Protein AF-A0A9E4GJ05-F1 (afdb_monomer_lite)

Structure (mmCIF, N/CA/C/O backbone):
data_AF-A0A9E4GJ05-F1
#
_entry.id   AF-A0A9E4GJ05-F1
#
loop_
_atom_site.group_PDB
_atom_site.id
_atom_site.type_symbol
_atom_site.label_atom_id
_atom_site.label_alt_id
_atom_site.label_comp_id
_atom_site.label_asym_id
_atom_site.label_entity_id
_atom_site.label_seq_id
_atom_site.pdbx_PDB_ins_code
_atom_site.Cartn_x
_atom_site.Cartn_y
_atom_site.Cartn_z
_atom_site.occupancy
_atom_site.B_iso_or_equiv
_atom_site.auth_seq_id
_atom_site.auth_comp_id
_atom_site.auth_asym_id
_atom_site.auth_atom_id
_atom_site.pdbx_PDB_model_num
ATOM 1 N N . MET A 1 1 ? -59.945 -28.714 0.836 1.00 50.84 1 MET A N 1
ATOM 2 C CA . MET A 1 1 ? -59.779 -27.644 1.851 1.00 50.84 1 MET A CA 1
ATOM 3 C C . MET A 1 1 ? -58.878 -28.011 3.046 1.00 50.84 1 MET A C 1
ATOM 5 O O . MET A 1 1 ? -58.642 -27.143 3.877 1.00 50.84 1 MET A O 1
ATOM 9 N N . SER A 1 2 ? -58.338 -29.237 3.171 1.00 58.34 2 SER A N 1
ATOM 10 C CA . SER A 1 2 ? -57.439 -29.625 4.284 1.00 58.34 2 SER A CA 1
ATOM 11 C C . SER A 1 2 ? -55.937 -29.535 3.961 1.00 58.34 2 SER A C 1
ATOM 13 O O . SER A 1 2 ? -55.133 -29.446 4.887 1.00 58.34 2 SER A O 1
ATOM 15 N N . ALA A 1 3 ? -55.553 -29.541 2.679 1.00 59.97 3 ALA A N 1
ATOM 16 C CA . ALA A 1 3 ? -54.157 -29.460 2.239 1.00 59.97 3 ALA A CA 1
ATOM 17 C C . ALA A 1 3 ? -53.579 -28.045 2.410 1.00 59.97 3 ALA A C 1
ATOM 19 O O . ALA A 1 3 ? -52.496 -27.891 2.968 1.00 59.97 3 ALA A O 1
ATOM 20 N N . ASP A 1 4 ? -54.354 -27.017 2.056 1.00 69.75 4 ASP A N 1
ATOM 21 C CA . ASP A 1 4 ? -53.905 -25.618 2.097 1.00 69.75 4 ASP A CA 1
ATOM 22 C C . ASP A 1 4 ? -53.619 -25.149 3.528 1.00 69.75 4 ASP A C 1
ATOM 24 O O . ASP A 1 4 ? -52.608 -24.507 3.792 1.00 69.75 4 ASP A O 1
ATOM 28 N N . ARG A 1 5 ? -54.451 -25.552 4.499 1.00 67.69 5 ARG A N 1
ATOM 29 C CA . ARG A 1 5 ? -54.220 -25.229 5.918 1.00 67.69 5 ARG A CA 1
ATOM 30 C C . ARG A 1 5 ? -52.971 -25.909 6.473 1.00 67.69 5 ARG A C 1
ATOM 32 O O . ARG A 1 5 ? -52.268 -25.307 7.274 1.00 67.69 5 ARG A O 1
ATOM 39 N N . ARG A 1 6 ? -52.675 -27.142 6.048 1.00 70.38 6 ARG A N 1
ATOM 40 C CA . ARG A 1 6 ? -51.461 -27.862 6.467 1.00 70.38 6 ARG A CA 1
ATOM 41 C C . ARG A 1 6 ? -50.209 -27.235 5.862 1.00 70.38 6 ARG A C 1
ATOM 43 O O . ARG A 1 6 ? -49.224 -27.087 6.574 1.00 70.38 6 ARG A O 1
ATOM 50 N N . ALA A 1 7 ? -50.273 -26.813 4.599 1.00 70.94 7 ALA A N 1
ATOM 51 C CA . ALA A 1 7 ? -49.190 -26.094 3.936 1.00 70.94 7 ALA A CA 1
ATOM 52 C C . ALA A 1 7 ? -48.904 -24.746 4.616 1.00 70.94 7 ALA A C 1
ATOM 54 O O . ALA A 1 7 ? -47.752 -24.443 4.902 1.00 70.94 7 ALA A O 1
ATOM 55 N N . VAL A 1 8 ? -49.945 -23.985 4.970 1.00 72.50 8 VAL A N 1
ATOM 56 C CA . VAL A 1 8 ? -49.804 -22.704 5.686 1.00 72.50 8 VAL A CA 1
ATOM 57 C C . VAL A 1 8 ? -49.249 -22.897 7.103 1.00 72.50 8 VAL A C 1
ATOM 59 O O . VAL A 1 8 ? -48.386 -22.134 7.527 1.00 72.50 8 VAL A O 1
ATOM 62 N N . ILE A 1 9 ? -49.678 -23.941 7.822 1.00 76.00 9 ILE A N 1
ATOM 63 C CA . ILE A 1 9 ? -49.148 -24.262 9.159 1.00 76.00 9 ILE A CA 1
ATOM 64 C C . ILE A 1 9 ? -47.673 -24.690 9.084 1.00 76.00 9 ILE A C 1
ATOM 66 O O . ILE A 1 9 ? -46.872 -24.249 9.907 1.00 76.00 9 ILE A O 1
ATOM 70 N N . LEU A 1 10 ? -47.293 -25.495 8.085 1.00 76.56 10 LEU A N 1
ATOM 71 C CA . LEU A 1 10 ? -45.899 -25.895 7.855 1.00 76.56 10 LEU A CA 1
ATOM 72 C C . LEU A 1 10 ? -45.014 -24.700 7.474 1.00 76.56 10 LEU A C 1
ATOM 74 O O . LEU A 1 10 ? -43.888 -24.604 7.960 1.00 76.56 10 LEU A O 1
ATOM 78 N N . LEU A 1 11 ? -45.528 -23.762 6.670 1.00 70.56 11 LEU A N 1
ATOM 79 C CA . LEU A 1 11 ? -44.804 -22.543 6.304 1.00 70.56 11 LEU A CA 1
ATOM 80 C C . LEU A 1 11 ? -44.588 -21.624 7.518 1.00 70.56 11 LEU A C 1
ATOM 82 O O . LEU A 1 11 ? -43.487 -21.114 7.720 1.00 70.56 11 LEU A O 1
ATOM 86 N N . ALA A 1 12 ? -45.615 -21.454 8.357 1.00 72.19 12 ALA A N 1
ATOM 87 C CA . ALA A 1 12 ? -45.538 -20.630 9.561 1.00 72.19 12 ALA A CA 1
ATOM 88 C C . ALA A 1 12 ? -44.529 -21.196 10.578 1.00 72.19 12 ALA A C 1
ATOM 90 O O . ALA A 1 12 ? -43.695 -20.454 11.098 1.00 72.19 12 ALA A O 1
ATOM 91 N N . LEU A 1 13 ? -44.530 -22.516 10.797 1.00 75.25 13 LEU A N 1
ATOM 92 C CA . LEU A 1 13 ? -43.539 -23.199 11.640 1.00 75.25 13 LEU A CA 1
ATOM 93 C C . LEU A 1 13 ? -42.116 -23.074 11.078 1.00 75.25 13 LEU A C 1
ATOM 95 O O . LEU A 1 13 ? -41.191 -22.782 11.833 1.00 75.25 13 LEU A O 1
ATOM 99 N N . GLY A 1 14 ? -41.947 -23.221 9.760 1.00 74.94 14 GLY A N 1
ATOM 100 C CA . GLY A 1 14 ? -40.659 -23.029 9.090 1.00 74.94 14 GLY A CA 1
ATOM 101 C C . GLY A 1 14 ? -40.106 -21.611 9.261 1.00 74.94 14 GLY A C 1
ATOM 102 O O . GLY A 1 14 ? -38.936 -21.449 9.599 1.00 74.94 14 GLY A O 1
ATOM 103 N N . SER A 1 15 ? -40.951 -20.583 9.112 1.00 72.88 15 SER A N 1
ATOM 104 C CA . SER A 1 15 ? -40.542 -19.185 9.315 1.00 72.88 15 SER A CA 1
ATOM 105 C C . SER A 1 15 ? -40.161 -18.868 10.762 1.00 72.88 15 SER A C 1
ATOM 107 O O . SER A 1 15 ? -39.229 -18.100 10.984 1.00 72.88 15 SER A O 1
ATOM 109 N N . LEU A 1 16 ? -40.818 -19.492 11.747 1.00 70.94 16 LEU A N 1
ATOM 110 C CA . LEU A 1 16 ? -40.511 -19.277 13.161 1.00 70.94 16 LEU A CA 1
ATOM 111 C C . LEU A 1 16 ? -39.158 -19.897 13.533 1.00 70.94 16 LEU A C 1
ATOM 113 O O . LEU A 1 16 ? -38.348 -19.266 14.205 1.00 70.94 16 LEU A O 1
ATOM 117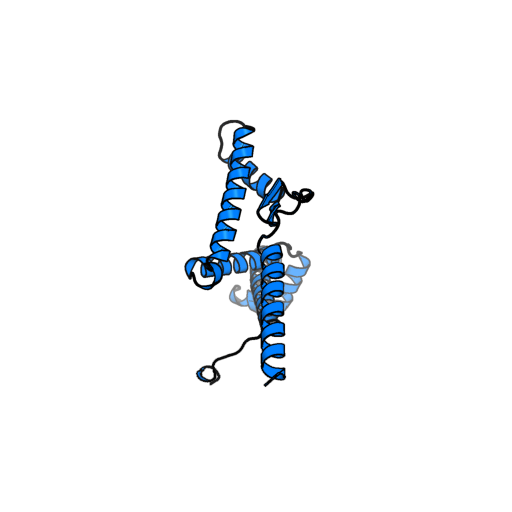 N N . VAL A 1 17 ? -38.883 -21.107 13.035 1.00 74.31 17 VAL A N 1
ATOM 118 C CA . VAL A 1 17 ? -37.588 -21.781 13.216 1.00 74.31 17 VAL A CA 1
ATOM 119 C C . VAL A 1 17 ? -36.478 -21.036 12.471 1.00 74.31 17 VAL A C 1
ATOM 121 O O . VAL A 1 17 ? -35.399 -20.843 13.028 1.00 74.31 17 VAL A O 1
ATOM 124 N N . GLY A 1 18 ? -36.751 -20.557 11.253 1.00 65.88 18 GLY A N 1
ATOM 125 C CA . GLY A 1 18 ? -35.826 -19.736 10.472 1.00 65.88 18 GLY A CA 1
ATOM 126 C C . GLY A 1 18 ? -35.483 -18.409 11.154 1.00 65.88 18 GLY A C 1
ATOM 127 O O . GLY A 1 18 ? -34.307 -18.062 11.240 1.00 65.88 18 GLY A O 1
ATOM 128 N N . LEU A 1 19 ? -36.473 -17.704 11.719 1.00 66.38 19 LEU A N 1
ATOM 129 C CA . LEU A 1 19 ? -36.225 -16.500 12.518 1.00 66.38 19 LEU A CA 1
ATOM 130 C C . LEU A 1 19 ? -35.455 -16.823 13.800 1.00 66.38 19 LEU A C 1
ATOM 132 O O . LEU A 1 19 ? -34.522 -16.098 14.123 1.00 66.38 19 LEU A O 1
ATOM 136 N N . CYS A 1 20 ? -35.782 -17.898 14.520 1.00 63.22 20 CYS A N 1
ATOM 137 C CA . CYS A 1 20 ? -35.072 -18.260 15.750 1.00 63.22 20 CYS A CA 1
ATOM 138 C C . CYS A 1 20 ? -33.607 -18.660 15.497 1.00 63.22 20 CYS A C 1
ATOM 140 O O . CYS A 1 20 ? -32.729 -18.232 16.246 1.00 63.22 20 CYS A O 1
ATOM 142 N N . LEU A 1 21 ? -33.322 -19.417 14.430 1.00 61.06 21 LEU A N 1
ATOM 143 C CA . LEU A 1 21 ? -31.952 -19.771 14.030 1.00 61.06 21 LEU A CA 1
ATOM 144 C C . LEU A 1 21 ? -31.182 -18.562 13.479 1.00 61.06 21 LEU A C 1
ATOM 146 O O . LEU A 1 21 ? -30.017 -18.370 13.822 1.00 61.06 21 LEU A O 1
ATOM 150 N N . GLY A 1 22 ? -31.839 -17.705 12.691 1.00 55.88 22 GLY A N 1
ATOM 151 C CA . GLY A 1 22 ? -31.256 -16.452 12.207 1.00 55.88 22 GLY A CA 1
ATOM 152 C C . GLY A 1 22 ? -30.941 -15.472 13.339 1.00 55.88 22 GLY A C 1
ATOM 153 O O . GLY A 1 22 ? -29.880 -14.858 13.339 1.00 55.88 22 GLY A O 1
ATOM 154 N N . SER A 1 23 ? -31.805 -15.386 14.355 1.00 56.00 23 SER A N 1
ATOM 155 C CA . SER A 1 23 ? -31.611 -14.519 15.527 1.00 56.00 23 SER A CA 1
ATOM 156 C C . SER A 1 23 ? -30.390 -14.936 16.346 1.00 56.00 23 SER A C 1
ATOM 158 O O . SER A 1 23 ? -29.605 -14.084 16.751 1.00 56.00 23 SER A O 1
ATOM 160 N N . LEU A 1 24 ? -30.184 -16.242 16.556 1.00 54.47 24 LEU A N 1
ATOM 161 C CA . LEU A 1 24 ? -29.036 -16.734 17.326 1.00 54.47 24 LEU A CA 1
ATOM 162 C C . LEU A 1 24 ? -27.698 -16.564 16.588 1.00 54.47 24 LEU A C 1
ATOM 164 O O . LEU A 1 24 ? -26.661 -16.488 17.237 1.00 54.47 24 LEU A O 1
ATOM 168 N N . SER A 1 25 ? -27.717 -16.476 15.254 1.00 49.56 25 SER A N 1
ATOM 169 C CA . SER A 1 25 ? -26.521 -16.236 14.437 1.00 49.56 25 SER A CA 1
ATOM 170 C C . SER A 1 25 ? -26.266 -14.748 14.154 1.00 49.56 25 SER A C 1
ATOM 172 O O . SER A 1 25 ? -25.127 -14.371 13.889 1.00 49.56 25 SER A O 1
ATOM 174 N N . ALA A 1 26 ? -27.304 -13.905 14.214 1.00 49.81 26 ALA A N 1
ATOM 175 C CA . ALA A 1 26 ? -27.219 -12.453 14.031 1.00 49.81 26 ALA A CA 1
ATOM 176 C C . ALA A 1 26 ? -26.806 -11.710 15.313 1.00 49.81 26 ALA A C 1
ATOM 178 O O . ALA A 1 26 ? -26.217 -10.632 15.238 1.00 49.81 26 ALA A O 1
ATOM 179 N N . LEU A 1 27 ? -27.019 -12.306 16.492 1.00 51.25 27 LEU A N 1
ATOM 180 C CA . LEU A 1 27 ? -26.253 -11.969 17.693 1.00 51.25 27 LEU A CA 1
ATOM 181 C C . LEU A 1 27 ? -24.865 -12.606 17.574 1.00 51.25 27 LEU A C 1
ATOM 183 O O . LEU A 1 27 ? -24.544 -13.555 18.285 1.00 51.25 27 LEU A O 1
ATOM 187 N N . GLY A 1 28 ? -24.071 -12.090 16.631 1.00 46.62 28 GLY A N 1
ATOM 188 C CA . GLY A 1 28 ? -22.670 -12.427 16.427 1.00 46.62 28 GLY A CA 1
ATOM 189 C C . GLY A 1 28 ? -21.954 -12.438 17.766 1.00 46.62 28 GLY A C 1
ATOM 190 O O . GLY A 1 28 ? -21.646 -11.395 18.348 1.00 46.62 28 GLY A O 1
ATOM 191 N N . GLY A 1 29 ? -21.762 -13.649 18.283 1.00 41.84 29 GLY A N 1
ATOM 192 C CA . GLY A 1 29 ? -21.062 -13.872 19.522 1.00 41.84 29 GLY A CA 1
ATOM 193 C C . GLY A 1 29 ? -19.707 -13.197 19.413 1.00 41.84 29 GLY A C 1
ATOM 194 O O . GLY A 1 29 ? -18.920 -13.506 18.519 1.00 41.84 29 GLY A O 1
ATOM 195 N N . LYS A 1 30 ? -19.421 -12.302 20.360 1.00 52.38 30 LYS A N 1
ATOM 196 C CA . LYS A 1 30 ? -18.055 -12.117 20.837 1.00 52.38 30 LYS A CA 1
ATOM 197 C C . LYS A 1 30 ? -17.562 -13.516 21.195 1.00 52.38 30 LYS A C 1
ATOM 199 O O . LYS A 1 30 ? -17.883 -14.025 22.268 1.00 52.38 30 LYS A O 1
ATOM 204 N N . GLY A 1 31 ? -16.875 -14.171 20.260 1.00 46.84 31 GLY A N 1
ATOM 205 C CA . GLY A 1 31 ? -16.150 -15.396 20.555 1.00 46.84 31 GLY A CA 1
ATOM 206 C C . GLY A 1 31 ? -15.258 -15.135 21.772 1.00 46.84 31 GLY A C 1
ATOM 207 O O . GLY A 1 31 ? -14.860 -13.981 21.981 1.00 46.84 31 GLY A O 1
ATOM 208 N N . PRO A 1 32 ? -14.973 -16.150 22.609 1.00 48.78 32 PRO A N 1
ATOM 209 C CA . PRO A 1 32 ? -14.020 -15.983 23.704 1.00 48.78 32 PRO A CA 1
ATOM 210 C C . PRO A 1 32 ? -12.783 -15.316 23.119 1.00 48.78 32 PRO A C 1
ATOM 212 O O . PRO A 1 32 ? -12.312 -15.807 22.094 1.00 48.78 32 PRO A O 1
ATOM 215 N N . ALA A 1 33 ? -12.360 -14.179 23.696 1.00 57.19 33 ALA A N 1
ATOM 216 C CA . ALA A 1 33 ? -11.274 -13.344 23.188 1.00 57.19 33 ALA A CA 1
ATOM 217 C C . ALA A 1 33 ? -10.180 -14.257 22.637 1.00 57.19 33 ALA A C 1
ATOM 219 O O . ALA A 1 33 ? -9.501 -14.947 23.404 1.00 57.19 33 ALA A O 1
ATOM 220 N N . GLY A 1 34 ? -10.144 -14.379 21.306 1.00 60.47 34 GLY A N 1
ATOM 221 C CA . GLY A 1 34 ? -9.291 -15.351 20.646 1.00 60.47 34 GLY A CA 1
ATOM 222 C C . GLY A 1 34 ? -7.879 -15.097 21.136 1.00 60.47 34 GLY A C 1
ATOM 223 O O . GLY A 1 34 ? -7.489 -13.939 21.296 1.00 60.47 34 GLY A O 1
ATOM 224 N N . ARG A 1 35 ? -7.135 -16.161 21.454 1.00 73.56 35 ARG A N 1
ATOM 225 C CA . ARG A 1 35 ? -5.724 -16.028 21.829 1.00 73.56 35 ARG A CA 1
ATOM 226 C C . ARG A 1 35 ? -5.063 -15.080 20.824 1.00 73.56 35 ARG A C 1
ATOM 228 O O . ARG A 1 35 ? -5.185 -15.321 19.623 1.00 73.56 35 ARG A O 1
ATOM 235 N N . LEU A 1 36 ? -4.414 -1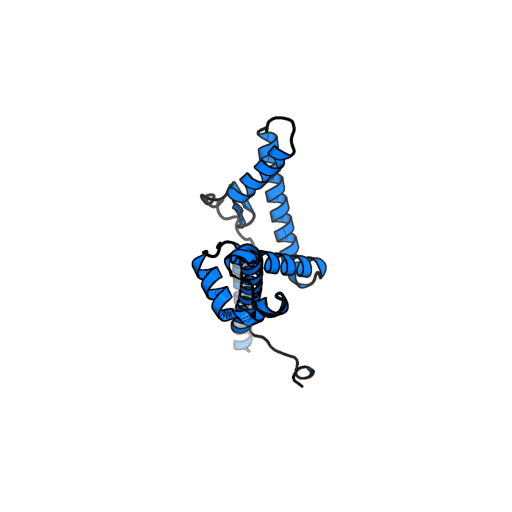4.018 21.315 1.00 84.62 36 LEU A N 1
ATOM 236 C CA . LEU A 1 36 ? -3.733 -13.067 20.440 1.00 84.62 36 LEU A CA 1
ATOM 237 C C . LEU A 1 36 ? -2.778 -13.841 19.514 1.00 84.62 36 LEU A C 1
ATOM 239 O O . LEU A 1 36 ? -2.000 -14.664 20.017 1.00 84.62 36 LEU A O 1
ATOM 243 N N . PRO A 1 37 ? -2.831 -13.605 18.190 1.00 90.44 37 PRO A N 1
ATOM 244 C CA . PRO A 1 37 ? -1.817 -14.108 17.275 1.00 90.44 37 PRO A CA 1
ATOM 245 C C . PRO A 1 37 ? -0.418 -13.698 17.744 1.00 90.44 37 PRO A C 1
ATOM 247 O O . PRO A 1 37 ? -0.236 -12.613 18.294 1.00 90.44 37 PRO A O 1
ATOM 250 N N . ALA A 1 38 ? 0.577 -14.559 17.522 1.00 90.38 38 ALA A N 1
ATOM 251 C CA . ALA A 1 38 ? 1.943 -14.322 17.998 1.00 90.38 38 ALA A CA 1
ATOM 252 C C . ALA A 1 38 ? 2.584 -13.055 17.399 1.00 90.38 38 ALA A C 1
ATOM 254 O O . ALA A 1 38 ? 3.508 -12.496 17.985 1.00 90.38 38 ALA A O 1
ATOM 255 N N . ASP A 1 39 ? 2.104 -12.610 16.239 1.00 93.94 39 ASP A N 1
ATOM 256 C CA . ASP A 1 39 ? 2.575 -11.437 15.512 1.00 93.94 39 ASP A CA 1
ATOM 257 C C . ASP A 1 39 ? 1.700 -10.189 15.722 1.00 93.94 39 ASP A C 1
ATOM 259 O O . ASP A 1 39 ? 1.929 -9.180 15.056 1.00 93.94 39 ASP A O 1
ATOM 263 N N . ALA A 1 40 ? 0.758 -10.190 16.672 1.00 95.62 40 ALA A N 1
ATOM 264 C CA . ALA A 1 40 ? -0.169 -9.082 16.918 1.00 95.62 40 ALA A CA 1
ATOM 265 C C . ALA A 1 40 ? -0.065 -8.508 18.341 1.00 95.62 40 ALA A C 1
ATOM 267 O O . ALA A 1 40 ? 0.224 -9.224 19.296 1.00 95.62 40 ALA A O 1
ATOM 268 N N . VAL A 1 41 ? -0.347 -7.209 18.480 1.00 95.69 41 VAL A N 1
ATOM 269 C CA . VAL A 1 41 ? -0.448 -6.512 19.780 1.00 95.69 41 VAL A CA 1
ATOM 270 C C . VAL A 1 41 ? -1.895 -6.272 20.215 1.00 95.69 41 VAL A C 1
ATOM 272 O O . VAL A 1 41 ? -2.153 -6.060 21.396 1.00 95.69 41 VAL A O 1
ATOM 275 N N . ALA A 1 42 ? -2.843 -6.339 19.278 1.00 95.19 42 ALA A N 1
ATOM 276 C CA . ALA A 1 42 ? -4.280 -6.262 19.522 1.00 95.19 42 ALA A CA 1
ATOM 277 C C . ALA A 1 42 ? -5.050 -6.927 18.369 1.00 95.19 42 ALA A C 1
ATOM 279 O O . ALA A 1 42 ? -4.484 -7.190 17.307 1.00 95.19 42 ALA A O 1
ATOM 280 N N . VAL A 1 43 ? -6.343 -7.188 18.569 1.00 95.25 43 VAL A N 1
ATOM 281 C CA . VAL A 1 43 ? -7.260 -7.662 17.522 1.00 95.25 43 VAL A CA 1
ATOM 282 C C . VAL A 1 43 ? -8.550 -6.845 17.597 1.00 95.25 43 VAL A C 1
ATOM 284 O O . VAL A 1 43 ? -9.192 -6.812 18.645 1.00 95.25 43 VAL A O 1
ATOM 287 N N . VAL A 1 44 ? -8.941 -6.215 16.489 1.00 94.94 44 VAL A N 1
ATOM 288 C CA . VAL A 1 44 ? -10.139 -5.371 16.366 1.00 94.94 44 VAL A CA 1
ATOM 289 C C . VAL A 1 44 ? -11.125 -6.059 15.427 1.00 94.94 44 VAL A C 1
ATOM 291 O O . VAL A 1 44 ? -10.877 -6.167 14.232 1.00 94.94 44 VAL A O 1
ATOM 294 N N . ASN A 1 45 ? -12.234 -6.579 15.960 1.00 93.50 45 ASN A N 1
ATOM 295 C CA . ASN A 1 45 ? -13.252 -7.316 15.188 1.00 93.50 45 ASN A CA 1
ATOM 296 C C . ASN A 1 45 ? -12.682 -8.442 14.293 1.00 93.50 45 ASN A C 1
ATOM 298 O O . ASN A 1 45 ? -13.197 -8.725 13.218 1.00 93.50 45 ASN A O 1
ATOM 302 N N . GLY A 1 46 ? -11.611 -9.100 14.749 1.00 90.69 46 GLY A N 1
ATOM 303 C CA . GLY A 1 46 ? -10.922 -10.168 14.016 1.00 90.69 46 GLY A CA 1
ATOM 304 C C . GLY A 1 46 ? -9.728 -9.706 13.173 1.00 90.69 46 GLY A C 1
ATOM 305 O O . GLY A 1 46 ? -8.913 -10.546 12.800 1.00 90.69 46 GLY A O 1
ATOM 306 N N . ALA A 1 47 ? -9.564 -8.400 12.938 1.00 92.94 47 ALA A N 1
ATOM 307 C CA . ALA A 1 47 ? -8.399 -7.838 12.260 1.00 92.94 47 ALA A CA 1
ATOM 308 C C . ALA A 1 47 ? -7.227 -7.649 13.247 1.00 92.94 47 ALA A C 1
ATOM 310 O O . ALA A 1 47 ? -7.388 -6.964 14.261 1.00 92.94 47 ALA A O 1
ATOM 311 N N . PRO A 1 48 ? -6.052 -8.264 13.018 1.00 95.06 48 PRO A N 1
ATOM 312 C CA . PRO A 1 48 ? -4.904 -8.108 13.905 1.00 95.06 48 PRO A CA 1
ATOM 313 C C . PRO A 1 48 ? -4.190 -6.768 13.683 1.00 95.06 48 PRO A C 1
ATOM 315 O O . PRO A 1 48 ? -3.785 -6.455 12.566 1.00 95.06 48 PRO A O 1
ATOM 318 N N . ILE A 1 49 ? -3.921 -6.036 14.766 1.00 96.31 49 ILE A N 1
ATOM 319 C CA . ILE A 1 49 ? -2.951 -4.933 14.768 1.00 96.31 49 ILE A CA 1
ATOM 320 C C . ILE A 1 49 ? -1.559 -5.554 14.907 1.00 96.31 49 ILE A C 1
ATOM 322 O O . ILE A 1 49 ? -1.215 -6.085 15.972 1.00 96.31 49 ILE A O 1
ATOM 326 N N . ARG A 1 50 ? -0.763 -5.548 13.831 1.00 96.44 50 ARG A N 1
ATOM 327 C CA . ARG A 1 50 ? 0.521 -6.265 13.801 1.00 96.44 50 ARG A CA 1
ATOM 328 C C . ARG A 1 50 ? 1.549 -5.613 14.722 1.00 96.44 50 ARG A C 1
ATOM 330 O O . ARG A 1 50 ? 1.657 -4.393 14.831 1.00 96.44 50 ARG A O 1
ATOM 337 N N . THR A 1 51 ? 2.391 -6.448 15.322 1.00 97.12 51 THR A N 1
ATOM 338 C CA . THR A 1 51 ? 3.527 -6.021 16.151 1.00 97.12 51 THR A CA 1
ATOM 339 C C . THR A 1 51 ? 4.491 -5.127 15.374 1.00 97.12 51 THR A C 1
ATOM 341 O O . THR A 1 51 ? 5.079 -4.209 15.945 1.00 97.12 51 THR A O 1
ATOM 344 N N . GLU A 1 52 ? 4.669 -5.376 14.076 1.00 97.06 52 GLU A N 1
ATOM 345 C CA . GLU A 1 52 ? 5.528 -4.547 13.232 1.00 97.06 52 GLU A CA 1
ATOM 346 C C . GLU A 1 52 ? 4.958 -3.138 13.033 1.00 97.06 52 GLU A C 1
ATOM 348 O O . GLU A 1 52 ? 5.689 -2.167 13.224 1.00 97.06 52 GLU A O 1
ATOM 353 N N . ASP A 1 53 ? 3.663 -3.019 12.732 1.00 96.88 53 ASP A N 1
ATOM 354 C CA . ASP A 1 53 ? 2.984 -1.727 12.569 1.00 96.88 53 ASP A CA 1
ATOM 355 C C . ASP A 1 53 ? 3.085 -0.895 13.843 1.00 96.88 53 ASP A C 1
ATOM 357 O O . ASP A 1 53 ? 3.510 0.261 13.812 1.00 96.88 53 ASP A O 1
ATOM 361 N N . TYR A 1 54 ? 2.815 -1.531 14.983 1.00 97.88 54 TYR A N 1
ATOM 362 C CA . TYR A 1 54 ? 2.972 -0.911 16.289 1.00 97.88 54 TYR A CA 1
ATOM 363 C C . TYR A 1 54 ? 4.405 -0.427 16.543 1.00 97.88 54 TYR A C 1
ATOM 365 O O . TYR A 1 54 ? 4.616 0.721 16.933 1.00 97.88 54 TYR A O 1
ATOM 373 N N . ARG A 1 55 ? 5.417 -1.265 16.277 1.00 97.31 55 ARG A N 1
ATOM 374 C CA . ARG A 1 55 ? 6.828 -0.881 16.448 1.00 97.31 55 ARG A CA 1
ATOM 375 C C . ARG A 1 55 ? 7.222 0.282 15.547 1.00 97.31 55 ARG A C 1
ATOM 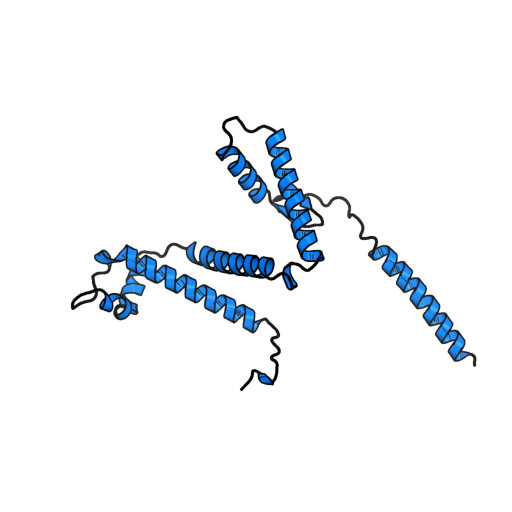377 O O . ARG A 1 55 ? 7.936 1.168 16.010 1.00 97.31 55 ARG A O 1
ATOM 384 N N . ARG A 1 56 ? 6.763 0.295 14.292 1.00 97.00 56 ARG A N 1
ATOM 385 C CA . ARG A 1 56 ? 7.007 1.409 13.364 1.00 97.00 56 ARG A CA 1
ATOM 386 C C . ARG A 1 56 ? 6.372 2.697 13.877 1.00 97.00 56 ARG A C 1
ATOM 388 O O . ARG A 1 56 ? 7.064 3.708 13.941 1.00 97.00 56 ARG A O 1
ATOM 395 N N . ALA A 1 57 ? 5.117 2.651 14.321 1.00 96.62 57 ALA A N 1
ATOM 396 C CA . ALA A 1 57 ? 4.425 3.813 14.874 1.00 96.62 57 ALA A CA 1
ATOM 397 C C . ALA A 1 57 ? 5.111 4.352 16.147 1.00 96.62 57 ALA A C 1
ATOM 399 O O . ALA A 1 57 ? 5.332 5.557 16.275 1.00 96.62 57 ALA A O 1
ATOM 400 N N . VAL A 1 58 ? 5.541 3.465 17.054 1.00 97.31 58 VAL A N 1
ATOM 401 C CA . VAL A 1 58 ? 6.319 3.850 18.245 1.00 97.31 58 VAL A CA 1
ATOM 402 C C . VAL A 1 58 ? 7.666 4.466 17.856 1.00 97.31 58 VAL A C 1
ATOM 404 O O . VAL A 1 58 ? 8.069 5.464 18.450 1.00 97.31 58 VAL A O 1
ATOM 407 N N . ALA A 1 59 ? 8.364 3.905 16.864 1.00 95.62 59 ALA A N 1
ATOM 408 C CA . ALA A 1 59 ? 9.644 4.430 16.391 1.00 95.62 59 ALA A CA 1
ATOM 409 C C . ALA A 1 59 ? 9.505 5.814 15.739 1.00 95.62 59 ALA A C 1
ATOM 411 O O . ALA A 1 59 ? 10.353 6.675 15.966 1.00 95.62 59 ALA A O 1
ATOM 412 N N . MET A 1 60 ? 8.425 6.052 14.987 1.00 94.62 60 MET A N 1
ATOM 413 C CA . MET A 1 60 ? 8.110 7.375 14.439 1.00 94.62 60 MET A CA 1
ATOM 414 C C . MET A 1 60 ? 7.902 8.398 15.558 1.00 94.62 60 MET A C 1
ATOM 416 O O . MET A 1 60 ? 8.558 9.436 15.565 1.00 94.62 60 MET A O 1
ATOM 420 N N . LEU A 1 61 ? 7.086 8.065 16.567 1.00 94.44 61 LEU A N 1
ATOM 421 C CA . LEU A 1 61 ? 6.885 8.943 17.722 1.00 94.44 61 LEU A CA 1
ATOM 422 C C . LEU A 1 61 ? 8.193 9.202 18.488 1.00 94.44 61 LEU A C 1
ATOM 424 O O . LEU A 1 61 ? 8.427 10.316 18.952 1.00 94.44 61 LEU A O 1
ATOM 428 N N . ALA A 1 62 ? 9.056 8.190 18.615 1.00 92.50 62 ALA A N 1
ATOM 429 C CA . ALA A 1 62 ? 10.367 8.336 19.243 1.00 92.50 62 ALA A CA 1
ATOM 430 C C . ALA A 1 62 ? 11.257 9.343 18.503 1.00 92.50 62 ALA A C 1
ATOM 432 O O . ALA A 1 62 ? 11.953 10.121 19.150 1.00 92.50 62 ALA A O 1
ATOM 433 N N . GLY A 1 63 ? 11.242 9.313 17.165 1.00 92.06 63 GLY A N 1
ATOM 434 C CA . GLY A 1 63 ? 12.042 10.198 16.318 1.00 92.06 63 GLY A CA 1
ATOM 435 C C . GLY A 1 63 ? 11.624 11.667 16.410 1.00 92.06 63 GLY A C 1
ATOM 436 O O . GLY A 1 63 ? 12.482 12.548 16.381 1.00 92.06 63 GLY A O 1
ATOM 437 N N . ASP A 1 64 ? 10.329 11.928 16.590 1.00 90.81 64 ASP A N 1
ATOM 438 C CA . ASP A 1 64 ? 9.786 13.288 16.690 1.00 90.81 64 ASP A CA 1
ATOM 439 C C . ASP A 1 64 ? 9.913 13.885 18.103 1.00 90.81 64 ASP A C 1
ATOM 441 O O . ASP A 1 64 ? 9.864 15.107 18.298 1.00 90.81 64 ASP A O 1
ATOM 445 N N . LYS A 1 65 ? 10.071 13.036 19.124 1.00 90.44 65 LYS A N 1
ATOM 446 C CA . LYS A 1 65 ? 10.037 13.444 20.530 1.00 90.44 65 LYS A CA 1
ATOM 447 C C . LYS A 1 65 ? 11.429 13.805 21.055 1.00 90.44 65 LYS A C 1
ATOM 449 O O . LYS A 1 65 ? 12.401 13.081 20.893 1.00 90.44 65 LYS A O 1
ATOM 454 N N . ARG A 1 66 ? 11.514 14.921 21.790 1.00 89.06 66 ARG A N 1
ATOM 455 C CA . ARG A 1 66 ? 12.756 15.357 22.470 1.00 89.06 66 ARG A CA 1
ATOM 456 C C . ARG A 1 66 ? 13.031 14.636 23.792 1.00 89.06 66 ARG A C 1
ATOM 458 O O . ARG A 1 66 ? 14.167 14.611 24.251 1.00 89.06 66 ARG A O 1
ATOM 465 N N . ASN A 1 67 ? 11.987 14.100 24.416 1.00 89.06 67 ASN A N 1
ATOM 466 C CA . ASN A 1 67 ? 12.044 13.415 25.705 1.00 89.06 67 ASN A CA 1
ATOM 467 C C . ASN A 1 67 ? 11.970 11.892 25.509 1.00 89.06 67 ASN A C 1
ATOM 469 O O . ASN A 1 67 ? 11.389 11.447 24.518 1.00 89.06 67 ASN A O 1
ATOM 473 N N . PRO A 1 68 ? 12.472 11.087 26.464 1.00 89.94 68 PRO A N 1
ATOM 474 C CA . PRO A 1 68 ? 12.365 9.633 26.396 1.00 89.94 68 PRO A CA 1
ATOM 475 C C . PRO A 1 68 ? 10.916 9.143 26.265 1.00 89.94 68 PRO A C 1
ATOM 477 O O . PRO A 1 68 ? 9.990 9.741 26.819 1.00 89.94 68 PRO A O 1
ATOM 480 N N . LEU A 1 69 ? 10.738 8.023 25.561 1.00 92.38 69 LEU A N 1
ATOM 481 C CA . LEU A 1 69 ? 9.449 7.345 25.432 1.00 92.38 69 LEU A CA 1
ATOM 482 C C . LEU A 1 69 ? 8.979 6.766 26.770 1.00 92.38 69 LEU A C 1
ATOM 484 O O . LEU A 1 69 ? 9.689 5.983 27.407 1.00 92.38 69 LEU A O 1
ATOM 488 N N . THR A 1 70 ? 7.742 7.083 27.136 1.00 95.25 70 THR A N 1
ATOM 489 C CA . THR A 1 70 ? 7.058 6.559 28.323 1.00 95.25 70 THR A CA 1
ATOM 490 C C . THR A 1 70 ? 6.103 5.418 27.965 1.00 95.25 70 THR A C 1
ATOM 492 O O . THR A 1 70 ? 5.725 5.248 26.807 1.00 95.25 70 THR A O 1
ATOM 495 N N . GLU A 1 71 ? 5.663 4.646 28.962 1.00 94.88 71 GLU A N 1
ATOM 496 C CA . GLU A 1 71 ? 4.594 3.655 28.757 1.00 94.88 71 GLU A CA 1
ATOM 497 C C . GLU A 1 71 ? 3.271 4.309 28.343 1.00 94.88 71 GLU A C 1
ATOM 499 O O . GLU A 1 71 ? 2.548 3.761 27.522 1.00 94.88 71 GLU A O 1
ATOM 504 N N . ALA A 1 72 ? 2.981 5.520 28.830 1.00 95.81 72 ALA A N 1
ATOM 505 C CA . ALA A 1 72 ? 1.796 6.260 28.404 1.00 95.81 72 ALA A CA 1
ATOM 506 C C . ALA A 1 72 ? 1.837 6.596 26.903 1.00 95.81 72 ALA A C 1
ATOM 508 O O . ALA A 1 72 ? 0.822 6.472 26.223 1.00 95.81 72 ALA A O 1
ATOM 509 N N . ASP A 1 73 ? 3.014 6.949 26.370 1.00 96.12 73 ASP A N 1
ATOM 510 C CA . ASP A 1 73 ? 3.192 7.170 24.928 1.00 96.12 73 ASP A CA 1
ATOM 511 C C . ASP A 1 73 ? 2.931 5.881 24.135 1.00 96.12 73 ASP A C 1
ATOM 513 O O . ASP A 1 73 ? 2.250 5.898 23.113 1.00 96.12 73 ASP A O 1
ATOM 517 N N . ARG A 1 74 ? 3.450 4.750 24.626 1.00 96.56 74 ARG A N 1
ATOM 518 C CA . ARG A 1 74 ? 3.270 3.423 24.021 1.00 96.56 74 ARG A CA 1
ATOM 519 C C . ARG A 1 74 ? 1.806 2.993 23.987 1.00 96.56 74 ARG A C 1
ATOM 521 O O . ARG A 1 74 ? 1.375 2.464 22.962 1.00 96.56 74 ARG A O 1
ATOM 528 N N . THR A 1 75 ? 1.065 3.225 25.068 1.00 97.25 75 THR A N 1
ATOM 529 C CA . THR A 1 75 ? -0.380 2.970 25.135 1.00 97.25 75 THR A CA 1
ATOM 530 C C . THR A 1 75 ? -1.133 3.874 24.169 1.00 97.25 75 THR A C 1
ATOM 532 O O . THR A 1 75 ? -1.932 3.382 23.384 1.00 97.25 75 THR A O 1
ATOM 535 N N . HIS A 1 76 ? -0.809 5.170 24.134 1.00 96.69 76 HIS A N 1
ATOM 536 C CA . HIS A 1 76 ? -1.474 6.110 23.234 1.00 96.69 76 HIS A CA 1
ATOM 537 C C . HIS A 1 76 ? -1.276 5.757 21.752 1.00 96.69 76 HIS A C 1
ATOM 539 O O . HIS A 1 76 ? -2.212 5.855 20.964 1.00 96.69 76 HIS A O 1
ATOM 545 N N . VAL A 1 77 ? -0.080 5.295 21.365 1.00 97.56 77 VAL A N 1
ATOM 546 C CA . VAL A 1 77 ? 0.167 4.787 20.004 1.00 97.56 77 VAL A CA 1
ATOM 547 C C . VAL A 1 77 ? -0.713 3.574 19.693 1.00 97.56 77 VAL A C 1
ATOM 549 O O . VAL A 1 77 ? -1.249 3.485 18.592 1.00 97.56 77 VAL A O 1
ATOM 552 N N . LEU A 1 78 ? -0.879 2.647 20.642 1.00 97.94 78 LEU A N 1
ATOM 553 C CA . LEU A 1 78 ? -1.736 1.478 20.441 1.00 97.94 78 LEU A CA 1
ATOM 554 C C . LEU A 1 78 ? -3.210 1.877 20.304 1.00 97.94 78 LEU A C 1
ATOM 556 O O . LEU A 1 78 ? -3.866 1.425 19.369 1.00 97.94 78 LEU A O 1
ATOM 560 N N . ASP A 1 79 ? -3.703 2.749 21.185 1.00 98.25 79 ASP A N 1
ATOM 561 C CA . ASP A 1 79 ? -5.078 3.256 21.136 1.00 98.25 79 ASP A CA 1
ATOM 562 C C . ASP A 1 79 ? -5.356 3.938 19.793 1.00 98.25 79 ASP A C 1
ATOM 564 O O . ASP A 1 79 ? -6.360 3.654 19.144 1.00 98.25 79 ASP A O 1
ATOM 568 N N . ARG A 1 80 ? -4.412 4.755 19.312 1.00 97.88 80 ARG A N 1
ATOM 569 C CA . ARG A 1 80 ? -4.501 5.416 18.006 1.00 97.88 80 ARG A CA 1
ATOM 570 C C . ARG A 1 80 ? -4.625 4.422 16.847 1.00 97.88 80 ARG A C 1
ATOM 572 O O . ARG A 1 80 ? -5.424 4.659 15.947 1.00 97.88 80 ARG A O 1
ATOM 579 N N . LEU A 1 81 ? -3.858 3.327 16.862 1.00 98.12 81 LEU A N 1
ATOM 580 C CA . LEU A 1 81 ? -3.939 2.277 15.835 1.00 98.12 81 LEU A CA 1
ATOM 581 C C . LEU A 1 81 ? -5.267 1.513 15.899 1.00 98.12 81 LEU A C 1
ATOM 583 O O . LEU A 1 81 ? -5.818 1.147 14.865 1.00 98.12 81 LEU A O 1
ATOM 587 N N . ILE A 1 82 ? -5.795 1.286 17.104 1.00 98.06 82 ILE A N 1
ATOM 588 C CA . ILE A 1 82 ? -7.111 0.665 17.294 1.00 98.06 82 ILE A CA 1
ATOM 589 C C . ILE A 1 82 ? -8.214 1.577 16.747 1.00 98.06 82 ILE A C 1
ATOM 591 O O . ILE A 1 82 ? -9.092 1.109 16.026 1.00 98.06 82 ILE A O 1
ATOM 595 N N . GLU A 1 83 ? -8.173 2.872 17.065 1.00 98.44 83 GLU A N 1
ATOM 596 C CA . GLU A 1 83 ? -9.118 3.865 16.544 1.00 98.44 83 GLU A CA 1
ATOM 597 C C . GLU A 1 83 ? -9.054 3.968 15.018 1.00 98.44 83 GLU A C 1
ATOM 599 O O . GLU A 1 83 ? -10.093 4.028 14.362 1.00 98.44 83 GLU A O 1
ATOM 604 N N . GLU A 1 84 ? -7.850 3.965 14.445 1.00 97.88 84 GLU A N 1
ATOM 605 C CA . GLU A 1 84 ? -7.654 3.963 12.997 1.00 97.88 84 GLU A CA 1
ATOM 606 C C . GLU A 1 84 ? -8.297 2.734 12.346 1.00 97.88 84 GLU A C 1
ATOM 608 O O . GLU A 1 84 ? -9.081 2.886 11.411 1.00 97.88 84 GLU A O 1
ATOM 613 N N . GLU A 1 85 ? -8.055 1.536 12.880 1.00 97.69 85 GLU A N 1
ATOM 614 C CA . GLU A 1 85 ? -8.666 0.303 12.373 1.00 97.69 85 GLU A CA 1
ATOM 615 C C . GLU A 1 85 ? -10.198 0.333 12.491 1.00 97.69 85 GLU A C 1
ATOM 617 O O . GLU A 1 85 ? -10.902 -0.032 11.550 1.00 97.69 85 GLU A O 1
ATOM 622 N N . LEU A 1 86 ? -10.743 0.835 13.605 1.00 98.19 86 LEU A N 1
ATOM 623 C CA . LEU A 1 86 ? -12.191 1.008 13.767 1.00 98.19 86 LEU A CA 1
ATOM 624 C C . LEU A 1 86 ? -12.780 1.959 12.713 1.00 98.19 86 LEU A C 1
ATOM 626 O O . LEU A 1 86 ? -13.852 1.685 12.171 1.00 98.19 86 LEU A O 1
ATOM 630 N N . LEU A 1 87 ? -12.088 3.057 12.397 1.00 97.25 87 LEU A N 1
ATOM 631 C CA . LEU A 1 87 ? -12.513 4.005 11.364 1.00 97.25 87 LEU A CA 1
ATOM 632 C C . LEU A 1 87 ? -12.415 3.411 9.955 1.00 97.25 87 LEU A C 1
ATOM 634 O O . LEU A 1 87 ? -13.302 3.653 9.138 1.00 97.25 87 LEU A O 1
ATOM 638 N N . VAL A 1 88 ? -11.379 2.619 9.668 1.00 96.19 88 VAL A N 1
ATOM 639 C CA . VAL A 1 88 ? -11.244 1.899 8.393 1.00 96.19 88 VAL A CA 1
ATOM 640 C C . VAL A 1 88 ? -12.385 0.898 8.226 1.00 96.19 88 VAL A C 1
ATOM 642 O O . VAL A 1 88 ? -13.037 0.886 7.182 1.00 96.19 88 VAL A O 1
ATOM 645 N N . GLN A 1 89 ? -12.687 0.109 9.259 1.00 96.94 89 GLN A N 1
ATOM 646 C CA . GLN A 1 89 ? -13.808 -0.832 9.235 1.00 96.94 89 GLN A CA 1
ATOM 647 C C . GLN A 1 89 ? -15.143 -0.118 9.015 1.00 96.94 89 GLN A C 1
ATOM 649 O O . GLN A 1 89 ? -15.933 -0.561 8.183 1.00 96.94 89 GLN A O 1
ATOM 654 N N . ALA A 1 90 ? -15.365 1.013 9.692 1.00 96.44 90 ALA A N 1
ATOM 655 C CA . ALA A 1 90 ? -16.549 1.840 9.482 1.00 96.44 90 ALA A CA 1
ATOM 656 C C . ALA A 1 90 ? -16.623 2.377 8.040 1.00 96.44 90 ALA A C 1
ATOM 658 O O . ALA A 1 90 ? -17.661 2.281 7.395 1.00 96.44 90 ALA A O 1
ATOM 659 N N . ALA A 1 91 ? -15.518 2.886 7.489 1.00 95.44 91 ALA A N 1
ATOM 660 C CA . ALA A 1 91 ? -15.465 3.378 6.112 1.00 95.44 91 ALA A CA 1
ATOM 661 C C . ALA A 1 91 ? -15.808 2.288 5.083 1.00 95.44 91 ALA A C 1
ATOM 663 O O . ALA A 1 91 ? -16.497 2.559 4.098 1.00 95.44 91 ALA A O 1
ATOM 664 N N . VAL A 1 92 ? -15.348 1.056 5.314 1.00 95.75 92 VAL A N 1
ATOM 665 C CA . VAL A 1 92 ? -15.686 -0.101 4.476 1.00 95.75 92 VAL A CA 1
ATOM 666 C C . VAL A 1 92 ? -17.160 -0.472 4.635 1.00 95.75 92 VAL A C 1
ATOM 668 O O . VAL A 1 92 ? -17.835 -0.662 3.627 1.00 95.75 92 VAL A O 1
ATOM 671 N N . SER A 1 93 ? -17.687 -0.533 5.863 1.00 95.62 93 SER A N 1
ATOM 672 C CA . SER A 1 93 ? -19.093 -0.891 6.098 1.00 95.62 93 SER A CA 1
ATOM 673 C C . SER A 1 93 ? -20.077 0.144 5.554 1.00 95.62 93 SER A C 1
ATOM 675 O O . SER A 1 93 ? -21.144 -0.222 5.075 1.00 95.62 93 SER A O 1
ATOM 677 N N . GLU A 1 94 ? -19.706 1.424 5.591 1.00 96.44 94 GLU A N 1
ATOM 678 C CA . GLU A 1 94 ? -20.469 2.524 4.990 1.00 96.44 94 GLU A CA 1
ATOM 679 C C . GLU A 1 94 ? -20.314 2.572 3.459 1.00 96.44 94 GLU A C 1
ATOM 681 O O . GLU A 1 94 ? -20.943 3.392 2.800 1.00 96.44 94 GLU A O 1
ATOM 686 N N . GLY A 1 95 ? -19.486 1.703 2.866 1.00 95.00 95 GLY A N 1
ATOM 687 C CA . GLY A 1 95 ? -19.304 1.578 1.421 1.00 95.00 95 GLY A CA 1
ATOM 688 C C . GLY A 1 95 ? -18.406 2.644 0.791 1.00 95.00 95 GLY A C 1
ATOM 689 O O . GLY A 1 95 ? -18.363 2.737 -0.437 1.00 95.00 95 GLY A O 1
ATOM 690 N N . LEU A 1 96 ? -17.661 3.438 1.572 1.00 95.75 96 LEU A N 1
ATOM 691 C CA . LEU A 1 96 ? -16.817 4.517 1.032 1.00 95.75 96 LEU A CA 1
ATOM 692 C C . LEU A 1 96 ? -15.803 4.000 0.001 1.00 95.75 96 LEU A C 1
ATOM 694 O O . LEU A 1 96 ? -15.498 4.686 -0.972 1.00 95.75 96 LEU A O 1
ATOM 698 N N . VAL A 1 97 ? -15.320 2.768 0.164 1.00 92.88 97 VAL A N 1
ATOM 699 C CA . VAL A 1 97 ? -14.411 2.117 -0.793 1.00 92.88 97 VAL A CA 1
ATOM 700 C C . VAL A 1 97 ? -15.044 1.932 -2.179 1.00 92.88 97 VAL A C 1
ATOM 702 O O . VAL A 1 97 ? -14.335 2.005 -3.184 1.00 92.88 97 VAL A O 1
ATOM 705 N N . ASP A 1 98 ? -16.362 1.763 -2.258 1.00 92.06 98 ASP A N 1
ATOM 706 C CA . ASP A 1 98 ? -17.061 1.435 -3.503 1.00 92.06 98 ASP A CA 1
ATOM 707 C C . ASP A 1 98 ? -17.527 2.675 -4.270 1.00 92.06 98 ASP A C 1
ATOM 709 O O . ASP A 1 98 ? -17.473 2.706 -5.504 1.00 92.06 98 ASP A O 1
ATOM 713 N N . HIS A 1 99 ? -17.975 3.715 -3.562 1.00 93.81 99 HIS A N 1
ATOM 714 C CA . HIS A 1 99 ? -18.629 4.867 -4.191 1.00 93.81 99 HIS A CA 1
ATOM 715 C C . HIS A 1 99 ? -17.958 6.218 -3.923 1.00 93.81 99 HIS A C 1
ATOM 717 O O . HIS A 1 99 ? -18.184 7.150 -4.700 1.00 93.81 99 HIS A O 1
ATOM 723 N N . ASP A 1 100 ? -17.089 6.350 -2.915 1.00 97.38 100 ASP A N 1
ATOM 724 C CA . ASP A 1 100 ? -16.362 7.602 -2.705 1.00 97.38 100 ASP A CA 1
ATOM 725 C C . ASP A 1 100 ? -15.179 7.725 -3.679 1.00 97.38 100 ASP A C 1
ATOM 727 O O . ASP A 1 100 ? -14.272 6.889 -3.754 1.00 97.38 100 ASP A O 1
ATOM 731 N N . ARG A 1 101 ? -15.171 8.810 -4.460 1.00 96.75 101 ARG A N 1
ATOM 732 C CA . ARG A 1 101 ? -14.152 9.032 -5.492 1.00 96.75 101 ARG A CA 1
ATOM 733 C C . ARG A 1 101 ? -12.756 9.237 -4.901 1.00 96.75 101 ARG A C 1
ATOM 735 O O . ARG A 1 101 ? -11.786 8.771 -5.501 1.00 96.75 101 ARG A O 1
ATOM 742 N N . ALA A 1 102 ? -12.632 9.956 -3.789 1.00 96.25 102 ALA A N 1
ATOM 743 C CA . ALA A 1 102 ? -11.340 10.271 -3.189 1.00 96.25 102 ALA A CA 1
ATOM 744 C C . ALA A 1 102 ? -10.719 9.029 -2.536 1.00 96.25 102 ALA A C 1
ATOM 746 O O . ALA A 1 102 ? -9.526 8.766 -2.723 1.00 96.25 102 ALA A O 1
ATOM 747 N N . VAL A 1 103 ? -11.531 8.217 -1.854 1.00 95.94 103 VAL A N 1
ATOM 748 C CA . VAL A 1 103 ? -11.101 6.935 -1.278 1.00 95.94 103 VAL A CA 1
ATOM 749 C C . VAL A 1 103 ? -10.635 5.987 -2.381 1.00 95.94 103 VAL A C 1
ATOM 751 O O . VAL A 1 103 ? -9.505 5.496 -2.334 1.00 95.94 103 VAL A O 1
ATOM 754 N N . ARG A 1 104 ? -11.427 5.813 -3.448 1.00 95.12 104 ARG A N 1
ATOM 755 C CA . ARG A 1 104 ? -11.044 4.968 -4.595 1.00 95.12 104 ARG A CA 1
ATOM 756 C C . ARG A 1 104 ? -9.738 5.401 -5.252 1.00 95.12 104 ARG A C 1
ATOM 758 O O . ARG A 1 104 ? -8.908 4.557 -5.594 1.00 95.12 104 ARG A O 1
ATOM 765 N N . GLN A 1 105 ? -9.532 6.707 -5.426 1.00 96.38 105 GLN A N 1
ATOM 766 C CA . GLN A 1 105 ? -8.279 7.245 -5.964 1.00 96.38 105 GLN A CA 1
ATOM 767 C C . GLN A 1 105 ? -7.090 6.961 -5.047 1.00 96.38 105 GLN A C 1
ATOM 769 O O . GLN A 1 105 ? -6.018 6.594 -5.531 1.00 96.38 105 GLN A O 1
ATOM 774 N N . THR A 1 106 ? -7.288 7.094 -3.737 1.00 96.56 106 THR A N 1
ATOM 775 C CA . THR A 1 106 ? -6.258 6.835 -2.728 1.00 96.56 106 THR A CA 1
ATOM 776 C C . THR A 1 106 ? -5.842 5.366 -2.735 1.00 96.56 106 THR A C 1
ATOM 778 O O . THR A 1 106 ? -4.653 5.079 -2.860 1.00 96.56 106 THR A O 1
ATOM 781 N N . ILE A 1 107 ? -6.806 4.439 -2.719 1.00 95.38 107 ILE A N 1
ATOM 782 C CA . ILE A 1 107 ? -6.548 2.991 -2.784 1.00 95.38 107 ILE A CA 1
ATOM 783 C C . ILE A 1 107 ? -5.854 2.625 -4.098 1.00 95.38 107 ILE A C 1
ATOM 785 O O . ILE A 1 107 ? -4.827 1.951 -4.087 1.00 95.38 107 ILE A O 1
ATOM 789 N N . THR A 1 108 ? -6.351 3.125 -5.234 1.00 95.00 108 THR A N 1
ATOM 790 C CA . THR A 1 108 ? -5.735 2.868 -6.548 1.00 95.00 108 THR A CA 1
ATOM 791 C C . THR A 1 108 ? -4.276 3.323 -6.570 1.00 95.00 108 THR A C 1
ATOM 793 O O . THR A 1 108 ? -3.395 2.580 -7.000 1.00 95.00 108 THR A O 1
ATOM 796 N N . ARG A 1 109 ? -3.988 4.531 -6.068 1.00 95.50 109 ARG A N 1
ATOM 797 C CA . ARG A 1 109 ? -2.623 5.065 -6.002 1.00 95.50 109 ARG A CA 1
ATOM 798 C C . ARG A 1 109 ? -1.732 4.253 -5.062 1.00 95.50 109 ARG A C 1
ATOM 800 O O . ARG A 1 109 ? -0.580 4.005 -5.413 1.00 95.50 109 ARG A O 1
ATOM 807 N N . ALA A 1 110 ? -2.248 3.847 -3.903 1.00 95.12 110 ALA A N 1
ATOM 808 C CA . ALA A 1 110 ? -1.520 3.013 -2.953 1.00 95.12 110 ALA A CA 1
ATOM 809 C C . ALA A 1 110 ? -1.156 1.653 -3.569 1.00 95.12 110 ALA A C 1
ATOM 811 O O . ALA A 1 110 ? 0.000 1.247 -3.497 1.00 95.12 110 ALA A O 1
ATOM 812 N N . MET A 1 111 ? -2.096 1.007 -4.268 1.00 93.38 111 MET A N 1
ATOM 813 C CA . MET A 1 111 ? -1.847 -0.258 -4.967 1.00 93.38 111 MET A CA 1
ATOM 814 C C . MET A 1 111 ? -0.793 -0.113 -6.067 1.00 93.38 111 MET A C 1
ATOM 816 O O . MET A 1 111 ? 0.134 -0.916 -6.138 1.00 93.38 111 MET A O 1
ATOM 820 N N . LEU A 1 112 ? -0.872 0.941 -6.888 1.00 91.50 112 LEU A N 1
ATOM 821 C CA . LEU A 1 112 ? 0.144 1.218 -7.909 1.00 91.50 112 LEU A CA 1
ATOM 822 C C . LEU A 1 112 ? 1.534 1.426 -7.290 1.00 91.50 112 LEU A C 1
ATOM 824 O O . LEU A 1 112 ? 2.519 0.887 -7.791 1.00 91.50 112 LEU A O 1
ATOM 828 N N . ALA A 1 113 ? 1.619 2.177 -6.189 1.00 90.12 113 ALA A N 1
ATOM 829 C CA . ALA A 1 113 ? 2.875 2.397 -5.479 1.00 90.12 113 ALA A CA 1
ATOM 830 C C . ALA A 1 113 ? 3.435 1.098 -4.876 1.00 90.12 113 ALA A C 1
ATOM 832 O O . ALA A 1 113 ? 4.641 0.862 -4.971 1.00 90.12 113 ALA A O 1
ATOM 833 N N . ALA A 1 114 ? 2.577 0.246 -4.308 1.00 89.38 114 ALA A N 1
ATOM 834 C CA . ALA A 1 114 ? 2.969 -1.043 -3.745 1.00 89.38 114 ALA A CA 1
ATOM 835 C C . ALA A 1 114 ? 3.567 -1.964 -4.818 1.00 89.38 114 ALA A C 1
ATOM 837 O O . ALA A 1 114 ? 4.670 -2.467 -4.632 1.00 89.38 114 ALA A O 1
ATOM 838 N N . ILE A 1 115 ? 2.910 -2.091 -5.978 1.00 87.56 115 ILE A N 1
ATOM 839 C CA . ILE A 1 115 ? 3.395 -2.904 -7.110 1.00 87.56 115 ILE A CA 1
ATOM 840 C C . ILE A 1 115 ? 4.773 -2.425 -7.583 1.00 87.56 115 ILE A C 1
ATOM 842 O O . ILE A 1 115 ? 5.690 -3.220 -7.791 1.00 87.56 115 ILE A O 1
ATOM 846 N N . VAL A 1 116 ? 4.937 -1.109 -7.741 1.00 84.44 116 VAL A N 1
ATOM 847 C CA . VAL A 1 116 ? 6.206 -0.506 -8.177 1.00 84.44 116 VAL A CA 1
ATOM 848 C C . VAL A 1 116 ? 7.317 -0.707 -7.143 1.00 84.44 116 VAL A C 1
ATOM 850 O O . VAL A 1 116 ? 8.472 -0.902 -7.524 1.00 84.44 116 VAL A O 1
ATOM 853 N N . THR A 1 117 ? 6.981 -0.645 -5.854 1.00 84.81 117 THR A N 1
ATOM 854 C CA . THR A 1 117 ? 7.938 -0.818 -4.752 1.00 84.81 117 THR A CA 1
ATOM 855 C C . THR A 1 117 ? 8.391 -2.267 -4.648 1.00 84.81 117 THR A C 1
ATOM 857 O O . THR A 1 117 ? 9.593 -2.513 -4.629 1.00 84.81 117 THR A O 1
ATOM 860 N N . ASP A 1 118 ? 7.452 -3.214 -4.679 1.00 81.75 118 ASP A N 1
ATOM 861 C CA . ASP A 1 118 ? 7.737 -4.650 -4.645 1.00 81.75 118 ASP A CA 1
ATOM 862 C C . ASP A 1 118 ? 8.659 -5.065 -5.805 1.00 81.75 118 ASP A C 1
ATOM 864 O O . ASP A 1 118 ? 9.687 -5.714 -5.609 1.00 81.75 118 ASP A O 1
ATOM 868 N N . SER A 1 119 ? 8.389 -4.537 -7.003 1.00 74.38 119 SER A N 1
ATOM 869 C CA . SER A 1 119 ? 9.211 -4.766 -8.200 1.00 74.38 119 SER A CA 1
ATOM 870 C C . SER A 1 119 ? 10.628 -4.178 -8.110 1.00 74.38 119 SER A C 1
ATOM 872 O O . SER A 1 119 ? 11.528 -4.629 -8.814 1.00 74.38 119 SER A O 1
ATOM 874 N N . ALA A 1 120 ? 10.845 -3.149 -7.283 1.00 67.88 120 ALA A N 1
ATOM 875 C CA . ALA A 1 120 ? 12.138 -2.477 -7.124 1.00 67.88 120 ALA A CA 1
ATOM 876 C C . ALA A 1 120 ? 13.001 -3.063 -5.992 1.00 67.88 120 ALA A C 1
ATOM 878 O O . ALA A 1 120 ? 14.148 -2.646 -5.825 1.00 67.88 120 ALA A O 1
ATOM 879 N N . SER A 1 121 ? 12.464 -4.008 -5.213 1.00 67.56 121 SER A N 1
ATOM 880 C CA . SER A 1 121 ? 13.142 -4.617 -4.058 1.00 67.56 121 SER A CA 1
ATOM 881 C C . SER A 1 121 ? 14.398 -5.399 -4.444 1.00 67.56 121 SER A C 1
ATOM 883 O O . SER A 1 121 ? 15.362 -5.455 -3.680 1.00 67.56 121 SER A O 1
ATOM 885 N N . ALA A 1 122 ? 14.391 -6.017 -5.627 1.00 71.44 122 ALA A N 1
ATOM 886 C CA . ALA A 1 122 ? 15.507 -6.797 -6.140 1.00 71.44 122 ALA A CA 1
ATOM 887 C C . ALA A 1 122 ? 16.494 -5.877 -6.873 1.00 71.44 122 ALA A C 1
ATOM 889 O O . ALA A 1 122 ? 16.182 -5.332 -7.933 1.00 71.44 122 ALA A O 1
ATOM 890 N N . ARG A 1 123 ? 17.700 -5.700 -6.317 1.00 79.81 123 ARG A N 1
ATOM 891 C CA . ARG A 1 123 ? 18.778 -4.990 -7.022 1.00 79.81 123 ARG A CA 1
ATOM 892 C C . ARG A 1 123 ? 19.303 -5.871 -8.160 1.00 79.81 123 ARG A C 1
ATOM 894 O O . ARG A 1 123 ? 19.752 -6.978 -7.861 1.00 79.81 123 ARG A O 1
ATOM 901 N N . PRO A 1 124 ? 19.288 -5.402 -9.420 1.00 86.50 124 PRO A N 1
ATOM 902 C CA . PRO A 1 124 ? 19.855 -6.162 -10.522 1.00 86.50 124 PRO A CA 1
ATOM 903 C C . PRO A 1 124 ? 21.367 -6.305 -10.344 1.00 86.50 124 PRO A C 1
ATOM 905 O O . PRO A 1 124 ? 22.063 -5.382 -9.916 1.00 86.50 124 PRO A O 1
ATOM 908 N N . SER A 1 125 ? 21.885 -7.477 -10.679 1.00 92.12 125 SER A N 1
ATOM 909 C CA . SER A 1 125 ? 23.315 -7.735 -10.728 1.00 92.12 125 SER A CA 1
ATOM 910 C C . SER A 1 125 ? 23.969 -6.983 -11.892 1.00 92.12 125 SER A C 1
ATOM 912 O O . SER A 1 125 ? 23.354 -6.669 -12.913 1.00 92.12 125 SER A O 1
ATOM 914 N N . ARG A 1 126 ? 25.275 -6.726 -11.774 1.00 90.88 126 ARG A N 1
ATOM 915 C CA . ARG A 1 126 ? 26.046 -6.062 -12.837 1.00 90.88 126 ARG A CA 1
ATOM 916 C C . ARG A 1 126 ? 26.074 -6.875 -14.136 1.00 90.88 126 ARG A C 1
ATOM 918 O O . ARG A 1 126 ? 26.221 -6.296 -15.207 1.00 90.88 126 ARG A O 1
ATOM 925 N N . GLU A 1 127 ? 25.952 -8.197 -14.045 1.00 93.50 127 GLU A N 1
ATOM 926 C CA . GLU A 1 127 ? 25.872 -9.095 -15.200 1.00 93.50 127 GLU A CA 1
ATOM 927 C C . GLU A 1 127 ? 24.543 -8.933 -15.946 1.00 93.50 127 GLU A C 1
ATOM 929 O O . GLU A 1 127 ? 24.555 -8.725 -17.157 1.00 93.50 127 GLU A O 1
ATOM 934 N N . GLU A 1 128 ? 23.418 -8.902 -15.225 1.00 92.00 128 GLU A N 1
ATOM 935 C CA . GLU A 1 128 ? 22.094 -8.646 -15.808 1.00 92.00 128 GLU A CA 1
ATOM 936 C C . GLU A 1 128 ? 22.036 -7.279 -16.497 1.00 92.00 128 GLU A C 1
ATOM 938 O O . GLU A 1 128 ? 21.522 -7.162 -17.608 1.00 92.00 128 GLU A O 1
ATOM 943 N N . LEU A 1 129 ? 22.626 -6.246 -15.886 1.00 93.25 129 LEU A N 1
ATOM 944 C CA . LEU A 1 129 ? 22.687 -4.914 -16.488 1.00 93.25 129 LEU A CA 1
ATOM 945 C C . LEU A 1 129 ? 23.554 -4.883 -17.757 1.00 93.25 129 LEU A C 1
ATOM 947 O O . LEU A 1 129 ? 23.213 -4.183 -18.713 1.00 93.25 129 LEU A O 1
ATOM 951 N N . ARG A 1 130 ? 24.654 -5.648 -17.801 1.00 92.81 130 ARG A N 1
ATOM 952 C CA . ARG A 1 130 ? 25.490 -5.780 -19.008 1.00 92.81 130 ARG A CA 1
ATOM 953 C C . ARG A 1 130 ? 24.754 -6.495 -20.133 1.00 92.81 130 ARG A C 1
ATOM 955 O O . ARG A 1 130 ? 24.797 -6.012 -21.263 1.00 92.81 130 ARG A O 1
ATOM 962 N N . ALA A 1 131 ? 24.082 -7.603 -19.824 1.00 94.00 131 ALA A N 1
ATOM 963 C CA . ALA A 1 131 ? 23.264 -8.336 -20.786 1.00 94.00 131 ALA A CA 1
ATOM 964 C C . ALA A 1 131 ? 22.146 -7.439 -21.334 1.00 94.00 131 ALA A C 1
ATOM 966 O O . ALA A 1 131 ? 22.020 -7.269 -22.543 1.00 94.00 131 ALA A O 1
ATOM 967 N N . PHE A 1 132 ? 21.430 -6.744 -20.446 1.00 93.00 132 PHE A N 1
ATOM 968 C CA . PHE A 1 132 ? 20.388 -5.800 -20.833 1.00 93.00 132 PHE A CA 1
ATOM 969 C C . PHE A 1 132 ? 20.912 -4.682 -21.746 1.00 93.00 132 PHE A C 1
ATOM 971 O O . PHE A 1 132 ? 20.266 -4.365 -22.743 1.00 93.00 132 PHE A O 1
ATOM 978 N N . HIS A 1 133 ? 22.077 -4.100 -21.445 1.00 92.50 133 HIS A N 1
ATOM 979 C CA . HIS A 1 133 ? 22.700 -3.095 -22.308 1.00 92.50 133 HIS A CA 1
ATOM 980 C C . HIS A 1 133 ? 23.003 -3.643 -23.711 1.00 92.50 133 HIS A C 1
ATOM 982 O O . HIS A 1 133 ? 22.661 -2.995 -24.698 1.00 92.50 133 HIS A O 1
ATOM 988 N N . ALA A 1 134 ? 23.601 -4.836 -23.800 1.00 92.06 134 ALA A N 1
ATOM 989 C CA . ALA A 1 134 ? 23.934 -5.470 -25.075 1.00 92.06 134 ALA A CA 1
ATOM 990 C C . ALA A 1 134 ? 22.678 -5.771 -25.913 1.00 92.06 134 ALA A C 1
ATOM 992 O O . ALA A 1 134 ? 22.614 -5.403 -27.089 1.00 92.06 134 ALA A O 1
ATOM 993 N N . ASP A 1 135 ? 21.648 -6.340 -25.285 1.00 93.44 135 ASP A N 1
ATOM 994 C CA . ASP A 1 135 ? 20.388 -6.710 -25.940 1.00 93.44 135 ASP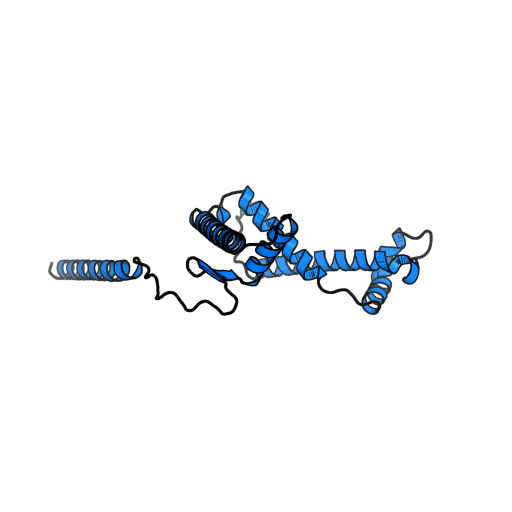 A CA 1
ATOM 995 C C . ASP A 1 135 ? 19.541 -5.495 -26.353 1.00 93.44 135 ASP A C 1
ATOM 997 O O . ASP A 1 135 ? 18.667 -5.601 -27.212 1.00 93.44 135 ASP A O 1
ATOM 1001 N N . ASN A 1 136 ? 19.783 -4.324 -25.752 1.00 90.75 136 ASN A N 1
ATOM 1002 C CA . ASN A 1 136 ? 18.976 -3.118 -25.951 1.00 90.75 136 ASN A CA 1
ATOM 1003 C C . ASN A 1 136 ? 19.804 -1.925 -26.442 1.00 90.75 136 ASN A C 1
ATOM 1005 O O . ASN A 1 136 ? 19.490 -0.778 -26.125 1.00 90.75 136 ASN A O 1
ATOM 1009 N N . THR A 1 137 ? 20.839 -2.183 -27.242 1.00 84.81 137 THR A N 1
ATOM 1010 C CA . THR A 1 137 ? 21.782 -1.166 -27.739 1.00 84.81 137 THR A CA 1
ATOM 1011 C C . THR A 1 137 ? 21.072 0.059 -28.353 1.00 84.81 137 THR A C 1
ATOM 1013 O O . THR A 1 137 ? 21.399 1.197 -28.015 1.00 84.81 137 THR A O 1
ATOM 1016 N N . ALA A 1 138 ? 20.002 -0.152 -29.131 1.00 86.88 138 ALA A N 1
ATOM 1017 C CA . ALA A 1 138 ? 19.195 0.916 -29.739 1.00 86.88 138 ALA A CA 1
ATOM 1018 C C . ALA A 1 138 ? 18.547 1.893 -28.730 1.00 86.88 138 ALA A C 1
ATOM 1020 O O . ALA A 1 138 ? 18.333 3.060 -29.055 1.00 86.88 138 ALA A O 1
ATOM 1021 N N . LEU A 1 139 ? 18.256 1.458 -27.492 1.00 85.00 139 LEU A N 1
ATOM 1022 C CA . LEU A 1 139 ? 17.728 2.343 -26.438 1.00 85.00 139 LEU A CA 1
ATOM 1023 C C . LEU A 1 139 ? 18.766 3.369 -25.965 1.00 85.00 139 LEU A C 1
ATOM 1025 O O . LEU A 1 139 ? 18.401 4.411 -25.423 1.00 85.00 139 LEU A O 1
ATOM 1029 N N . PHE A 1 140 ? 20.051 3.070 -26.152 1.00 83.94 140 PHE A N 1
ATOM 1030 C CA . PHE A 1 140 ? 21.167 3.886 -25.678 1.00 83.94 140 PHE A CA 1
ATOM 1031 C C . PHE A 1 140 ? 21.886 4.627 -26.817 1.00 83.94 140 PHE A C 1
ATOM 1033 O O . PHE A 1 140 ? 22.658 5.547 -26.556 1.00 83.94 140 PHE A O 1
ATOM 1040 N N . GLU A 1 141 ? 21.588 4.291 -28.076 1.00 77.31 141 GLU A N 1
ATOM 1041 C CA . GLU A 1 141 ? 22.116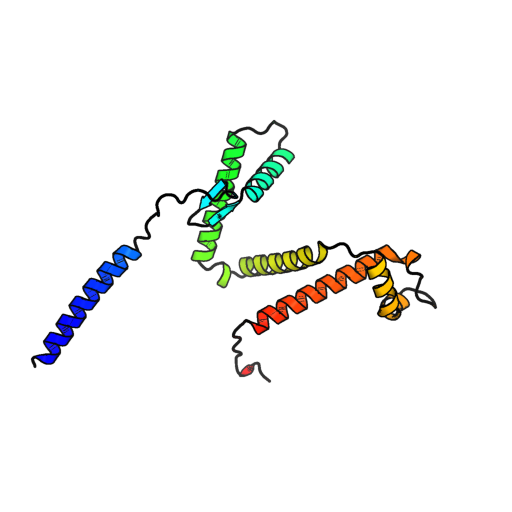 4.948 -29.281 1.00 77.31 141 GLU A CA 1
ATOM 1042 C C . GLU A 1 141 ? 21.647 6.396 -29.448 1.00 77.31 141 GLU A C 1
ATOM 1044 O O . GLU A 1 141 ? 22.440 7.244 -29.840 1.00 77.31 141 GLU A O 1
ATOM 1049 N N . GLN A 1 142 ? 20.402 6.721 -29.075 1.00 66.56 142 GLN A N 1
ATOM 1050 C CA . GLN A 1 142 ? 19.863 8.094 -29.146 1.00 66.56 142 GLN A CA 1
ATOM 1051 C C . GLN A 1 142 ? 20.585 9.099 -28.228 1.00 66.56 142 GLN A C 1
ATOM 1053 O O . GLN A 1 142 ? 20.269 10.286 -28.227 1.00 66.56 142 GLN A O 1
ATOM 1058 N N . ILE A 1 143 ? 21.531 8.617 -27.423 1.00 62.47 143 ILE A N 1
ATOM 1059 C CA . ILE A 1 143 ? 22.232 9.372 -26.388 1.00 62.47 143 ILE A CA 1
ATOM 1060 C C . ILE A 1 143 ? 23.708 9.597 -26.764 1.00 62.47 143 ILE A C 1
ATOM 1062 O O . ILE A 1 143 ? 24.361 10.458 -26.178 1.00 62.47 143 ILE A O 1
ATOM 1066 N N . GLY A 1 144 ? 24.243 8.842 -27.729 1.00 58.16 144 GLY A N 1
ATOM 1067 C CA . GLY A 1 144 ? 25.626 8.950 -28.185 1.00 58.16 144 GLY A CA 1
ATOM 1068 C C . GLY A 1 144 ? 25.706 9.581 -29.568 1.00 58.16 144 GLY A C 1
ATOM 1069 O O . GLY A 1 144 ? 25.094 9.096 -30.517 1.00 58.16 144 GLY A O 1
ATOM 1070 N N . GLU A 1 145 ? 26.507 10.634 -29.717 1.00 55.72 145 GLU A N 1
ATOM 1071 C CA . GLU A 1 145 ? 26.899 11.118 -31.036 1.00 55.72 145 GLU A CA 1
ATOM 1072 C C . GLU A 1 145 ? 27.775 10.029 -31.688 1.00 55.72 145 GLU A C 1
ATOM 1074 O O . GLU A 1 145 ? 28.966 9.904 -31.410 1.00 55.72 145 GLU A O 1
ATOM 1079 N N . THR A 1 146 ? 27.190 9.224 -32.582 1.00 61.12 146 THR A N 1
ATOM 1080 C CA . THR A 1 146 ? 27.850 8.291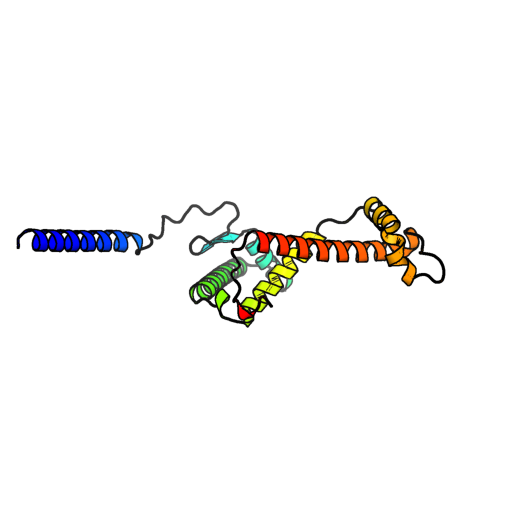 -33.531 1.00 61.12 146 THR A CA 1
ATOM 1081 C C . THR A 1 146 ? 28.136 6.838 -33.085 1.00 61.12 146 THR A C 1
ATOM 1083 O O . THR A 1 146 ? 28.353 5.994 -33.957 1.00 61.12 146 THR A O 1
ATOM 1086 N N . ARG A 1 147 ? 28.100 6.477 -31.792 1.00 67.12 147 ARG A N 1
ATOM 1087 C CA . ARG A 1 147 ? 28.167 5.070 -31.314 1.00 67.12 147 ARG A CA 1
ATOM 1088 C C . ARG A 1 147 ? 27.530 4.934 -29.918 1.00 67.12 147 ARG A C 1
ATOM 1090 O O . ARG A 1 147 ? 27.700 5.850 -29.115 1.00 67.12 147 ARG A O 1
ATOM 1097 N N . PRO A 1 148 ? 26.844 3.818 -29.597 1.00 67.69 148 PRO A N 1
ATOM 1098 C CA . PRO A 1 148 ? 26.344 3.567 -28.246 1.00 67.69 148 PRO A CA 1
ATOM 1099 C C . PRO A 1 148 ? 27.505 3.570 -27.230 1.00 67.69 148 PRO A C 1
ATOM 1101 O O . PRO A 1 148 ? 28.532 2.929 -27.485 1.00 67.69 148 PRO A O 1
ATOM 1104 N N . PRO A 1 149 ? 27.379 4.307 -26.112 1.00 81.50 149 PRO A N 1
ATOM 1105 C CA . PRO A 1 149 ? 28.437 4.434 -25.110 1.00 81.50 149 PRO A CA 1
ATOM 1106 C C . PRO A 1 149 ? 28.747 3.091 -24.438 1.00 81.50 149 PRO A C 1
ATOM 1108 O O . PRO A 1 149 ? 27.910 2.187 -24.394 1.00 81.50 149 PRO A O 1
ATOM 1111 N N . ALA A 1 150 ? 29.958 2.946 -23.899 1.00 87.44 150 ALA A N 1
ATOM 1112 C CA . ALA A 1 150 ? 30.338 1.712 -23.220 1.00 87.44 150 ALA A CA 1
ATOM 1113 C C . ALA A 1 150 ? 29.523 1.530 -21.930 1.00 87.44 150 ALA A C 1
ATOM 1115 O O . ALA A 1 150 ? 29.251 2.491 -21.213 1.00 87.44 150 ALA A O 1
ATOM 1116 N N . PHE A 1 151 ? 29.193 0.281 -21.580 1.00 88.44 151 PHE A N 1
ATOM 1117 C CA . PHE A 1 151 ? 28.425 -0.027 -20.365 1.00 88.44 151 PHE A CA 1
ATOM 1118 C C . PHE A 1 151 ? 29.009 0.628 -19.104 1.00 88.44 151 PHE A C 1
ATOM 1120 O O . PHE A 1 151 ? 28.268 1.152 -18.277 1.00 88.44 151 PHE A O 1
ATOM 1127 N N . GLU A 1 152 ? 30.337 0.629 -18.969 1.00 90.69 152 GLU A N 1
ATOM 1128 C CA . GLU A 1 152 ? 31.022 1.198 -17.804 1.00 90.69 152 GLU A CA 1
ATOM 1129 C C . GLU A 1 152 ? 30.812 2.717 -17.666 1.00 90.69 152 GLU A C 1
ATOM 1131 O O . GLU A 1 152 ? 30.808 3.234 -16.553 1.00 90.69 152 GLU A O 1
ATOM 1136 N N . GLU A 1 153 ? 30.562 3.426 -18.769 1.00 87.94 153 GLU A N 1
ATOM 1137 C CA . GLU A 1 153 ? 30.303 4.872 -18.780 1.00 87.94 153 GLU A CA 1
ATOM 1138 C C . GLU A 1 153 ? 28.857 5.203 -18.392 1.00 87.94 153 GLU A C 1
ATOM 1140 O O . GLU A 1 153 ? 28.577 6.285 -17.874 1.00 87.94 153 GLU A O 1
ATOM 1145 N N . ILE A 1 154 ? 27.922 4.279 -18.642 1.00 90.00 154 ILE A N 1
ATOM 1146 C CA . ILE A 1 154 ? 26.484 4.516 -18.468 1.00 90.00 154 ILE A CA 1
ATOM 1147 C C . ILE A 1 154 ? 25.794 3.558 -17.495 1.00 90.00 154 ILE A C 1
ATOM 1149 O O . ILE A 1 154 ? 24.568 3.586 -17.424 1.00 90.00 154 ILE A O 1
ATOM 1153 N N . HIS A 1 155 ? 26.530 2.768 -16.705 1.00 89.56 155 HIS A N 1
ATOM 1154 C CA . HIS A 1 155 ? 25.987 1.765 -15.775 1.00 89.56 155 HIS A CA 1
ATOM 1155 C C . HIS A 1 155 ? 24.786 2.276 -14.966 1.00 89.56 155 HIS A C 1
ATOM 1157 O O . HIS A 1 155 ? 23.717 1.676 -15.009 1.00 89.56 155 HIS A O 1
ATOM 1163 N N . SER A 1 156 ? 24.920 3.411 -14.270 1.00 90.00 156 SER A N 1
ATOM 1164 C CA . SER A 1 156 ? 23.842 3.964 -13.431 1.00 90.00 156 SER A CA 1
ATOM 1165 C C . SER A 1 156 ? 22.587 4.317 -14.235 1.00 90.00 156 SER A C 1
ATOM 1167 O O . SER A 1 156 ? 21.468 4.249 -13.733 1.00 90.00 156 SER A O 1
ATOM 1169 N N . ARG A 1 157 ? 22.759 4.689 -15.506 1.00 88.56 157 ARG A N 1
ATOM 1170 C CA . ARG A 1 157 ? 21.651 4.986 -16.416 1.00 88.56 157 ARG A CA 1
ATOM 1171 C C . ARG A 1 157 ? 21.042 3.713 -16.998 1.00 88.56 157 ARG A C 1
ATOM 1173 O O . ARG A 1 157 ? 19.822 3.646 -17.107 1.00 88.56 157 ARG A O 1
ATOM 1180 N N . VAL A 1 158 ? 21.854 2.705 -17.318 1.00 91.62 158 VAL A N 1
ATOM 1181 C CA . VAL A 1 158 ? 21.375 1.365 -17.698 1.00 91.62 158 VAL A CA 1
ATOM 1182 C C . VAL A 1 158 ? 20.531 0.780 -16.570 1.00 91.62 158 VAL A C 1
ATOM 1184 O O . VAL A 1 158 ? 19.424 0.323 -16.826 1.00 91.62 158 VAL A O 1
ATOM 1187 N N . GLU A 1 159 ? 21.002 0.879 -15.326 1.00 91.25 159 GLU A N 1
ATOM 1188 C CA . GLU A 1 159 ? 20.263 0.468 -14.131 1.00 91.25 159 GLU A CA 1
ATOM 1189 C C . GLU A 1 159 ? 18.930 1.213 -14.001 1.00 91.25 159 GLU A C 1
ATOM 1191 O O . GLU A 1 159 ? 17.887 0.584 -13.834 1.00 91.25 159 GLU A O 1
ATOM 1196 N N . ALA A 1 160 ? 18.923 2.539 -14.158 1.00 90.56 160 ALA A N 1
ATOM 1197 C CA . ALA A 1 160 ? 17.690 3.324 -14.103 1.00 90.56 160 ALA A CA 1
ATOM 1198 C C . ALA A 1 160 ? 16.672 2.908 -15.183 1.00 90.56 160 ALA A C 1
ATOM 1200 O O . ALA A 1 160 ? 15.489 2.737 -14.882 1.00 90.56 160 ALA A O 1
ATOM 1201 N N . VAL A 1 161 ? 17.121 2.707 -16.428 1.00 91.44 161 VAL A N 1
ATOM 1202 C CA . VAL A 1 161 ? 16.262 2.264 -17.541 1.00 91.44 161 VAL A CA 1
ATOM 1203 C C . VAL A 1 161 ? 15.766 0.834 -17.321 1.00 91.44 161 VAL A C 1
ATOM 1205 O O . VAL A 1 161 ? 14.586 0.559 -17.544 1.00 91.44 161 VAL A O 1
ATOM 1208 N N . TYR A 1 162 ? 16.634 -0.062 -16.847 1.00 90.44 162 TYR A N 1
ATOM 1209 C CA . TYR A 1 162 ? 16.281 -1.435 -16.496 1.00 90.44 162 TYR A CA 1
ATOM 1210 C C . TYR A 1 162 ? 15.180 -1.460 -15.433 1.00 90.44 162 TYR A C 1
ATOM 1212 O O . TYR A 1 162 ? 14.117 -2.040 -15.655 1.00 90.44 162 TYR A O 1
ATOM 1220 N N . LEU A 1 163 ? 15.390 -0.758 -14.315 1.00 89.12 163 LEU A N 1
ATOM 1221 C CA . LEU A 1 163 ? 14.428 -0.686 -13.216 1.00 89.12 163 LEU A CA 1
ATOM 1222 C C . LEU A 1 163 ? 13.099 -0.078 -13.668 1.00 89.12 163 LEU A C 1
ATOM 1224 O O . LEU A 1 163 ? 12.040 -0.576 -13.291 1.00 89.12 163 LEU A O 1
ATOM 1228 N N . GLN A 1 164 ? 13.130 0.970 -14.494 1.00 88.50 164 GLN A N 1
ATOM 1229 C CA . GLN A 1 164 ? 11.913 1.577 -15.029 1.00 88.50 164 GLN A CA 1
ATOM 1230 C C . GLN A 1 164 ? 11.114 0.582 -15.882 1.00 88.50 164 GLN A C 1
ATOM 1232 O O . GLN A 1 164 ? 9.909 0.421 -15.687 1.00 88.50 164 GLN A O 1
ATOM 1237 N N . ARG A 1 165 ? 11.775 -0.143 -16.791 1.00 90.19 165 ARG A N 1
ATOM 1238 C CA . ARG A 1 165 ? 11.106 -1.142 -17.637 1.00 90.19 165 ARG A CA 1
ATOM 1239 C C . ARG A 1 165 ? 10.607 -2.345 -16.847 1.00 90.19 165 ARG A C 1
ATOM 1241 O O . ARG A 1 165 ? 9.540 -2.870 -17.175 1.00 90.19 165 ARG A O 1
ATOM 1248 N N . ALA A 1 166 ? 11.356 -2.778 -15.836 1.00 88.12 166 ALA A N 1
ATOM 1249 C CA . ALA A 1 166 ? 10.948 -3.849 -14.936 1.00 88.12 166 ALA A CA 1
ATOM 1250 C C . ALA A 1 166 ? 9.648 -3.470 -14.209 1.00 88.12 166 ALA A C 1
ATOM 1252 O O . ALA A 1 166 ? 8.677 -4.222 -14.276 1.00 88.12 166 ALA A O 1
ATOM 1253 N N . LYS A 1 167 ? 9.579 -2.258 -13.638 1.00 87.62 167 LYS A N 1
ATOM 1254 C CA . LYS A 1 167 ? 8.370 -1.710 -12.994 1.00 87.62 167 LYS A CA 1
ATOM 1255 C C . LYS A 1 167 ? 7.170 -1.667 -13.940 1.00 87.62 167 LYS A C 1
ATOM 1257 O O . LYS A 1 167 ? 6.096 -2.158 -13.600 1.00 87.62 167 LYS A O 1
ATOM 1262 N N . ASP A 1 168 ? 7.353 -1.128 -15.145 1.00 90.12 168 ASP A N 1
ATOM 1263 C CA . ASP A 1 168 ? 6.273 -1.026 -16.134 1.00 90.12 168 ASP A CA 1
ATOM 1264 C C . ASP A 1 168 ? 5.779 -2.408 -16.591 1.00 90.12 168 ASP A C 1
ATOM 1266 O O . ASP A 1 168 ? 4.592 -2.608 -16.858 1.00 90.12 168 ASP A O 1
ATOM 1270 N N . THR A 1 169 ? 6.691 -3.376 -16.697 1.00 90.06 169 THR A N 1
ATOM 1271 C CA . THR A 1 169 ? 6.363 -4.755 -17.078 1.00 90.06 169 THR A CA 1
ATOM 1272 C C . THR A 1 169 ? 5.604 -5.466 -15.968 1.00 90.06 169 THR A C 1
ATOM 1274 O O . THR A 1 169 ? 4.561 -6.055 -16.254 1.00 90.06 169 THR A O 1
ATOM 1277 N N . ALA A 1 170 ? 6.057 -5.340 -14.721 1.00 89.44 170 ALA A N 1
ATOM 1278 C CA . ALA A 1 170 ? 5.383 -5.904 -13.559 1.00 89.44 170 ALA A CA 1
ATOM 1279 C C . ALA A 1 170 ? 3.955 -5.362 -13.420 1.00 89.44 170 ALA A C 1
ATOM 1281 O O . ALA A 1 170 ? 3.011 -6.137 -13.278 1.00 89.44 170 ALA A O 1
ATOM 1282 N N . LEU A 1 171 ? 3.762 -4.046 -13.579 1.00 91.62 171 LEU A N 1
ATOM 1283 C CA . LEU A 1 171 ? 2.428 -3.445 -13.557 1.00 91.62 171 LEU A CA 1
ATOM 1284 C C . LEU A 1 171 ? 1.519 -4.008 -14.659 1.00 91.62 171 LEU A C 1
ATOM 1286 O O . LEU A 1 171 ? 0.368 -4.357 -14.395 1.00 91.62 171 LEU A O 1
ATOM 1290 N N . ARG A 1 172 ? 2.017 -4.118 -15.898 1.00 92.44 172 ARG A N 1
ATOM 1291 C CA . ARG A 1 172 ? 1.232 -4.684 -17.009 1.00 92.44 172 ARG A CA 1
ATOM 1292 C C . ARG A 1 172 ? 0.850 -6.137 -16.760 1.00 92.44 172 ARG A C 1
ATOM 1294 O O . ARG A 1 172 ? -0.300 -6.494 -16.995 1.00 92.44 172 ARG A O 1
ATOM 1301 N N . GLN A 1 173 ? 1.792 -6.956 -16.300 1.00 92.38 173 GLN A N 1
ATOM 1302 C CA . GLN A 1 173 ? 1.546 -8.364 -15.990 1.00 92.38 173 GLN A CA 1
ATOM 1303 C C . GLN A 1 173 ? 0.524 -8.511 -14.864 1.00 92.38 173 GLN A C 1
ATOM 1305 O O . GLN A 1 173 ? -0.419 -9.284 -14.998 1.00 92.38 173 GLN A O 1
ATOM 1310 N N . TYR A 1 174 ? 0.650 -7.706 -13.809 1.00 91.38 174 TYR A N 1
ATOM 1311 C CA . TYR A 1 174 ? -0.290 -7.702 -12.696 1.00 91.38 174 TYR A CA 1
ATOM 1312 C C . TYR A 1 174 ? -1.712 -7.325 -13.136 1.00 91.38 174 TYR A C 1
ATOM 1314 O O . TYR A 1 174 ? -2.672 -8.027 -12.826 1.00 91.38 174 TYR A O 1
ATOM 1322 N N . LEU A 1 175 ? -1.865 -6.260 -13.931 1.00 94.31 175 LEU A N 1
ATOM 1323 C CA . LEU A 1 175 ? -3.174 -5.862 -14.462 1.00 94.31 175 LEU A CA 1
ATOM 1324 C C . LEU A 1 175 ? -3.746 -6.879 -15.458 1.00 94.31 175 LEU A C 1
ATOM 1326 O O . LEU A 1 175 ? -4.963 -7.045 -15.527 1.00 94.31 175 LEU A O 1
ATOM 1330 N N . ALA A 1 176 ? -2.896 -7.538 -16.249 1.00 95.69 176 ALA A N 1
ATOM 1331 C CA . ALA A 1 176 ? -3.322 -8.607 -17.146 1.00 95.69 176 ALA A CA 1
ATOM 1332 C C . ALA A 1 176 ? -3.843 -9.816 -16.359 1.00 95.69 176 ALA A C 1
ATOM 1334 O O . ALA A 1 176 ? -4.906 -10.332 -16.690 1.00 95.69 176 ALA A O 1
ATOM 1335 N N . TRP A 1 177 ? -3.147 -10.206 -15.288 1.00 94.19 177 TRP A N 1
ATOM 1336 C CA . TRP A 1 177 ? -3.593 -11.254 -14.374 1.00 94.19 177 TRP A CA 1
ATOM 1337 C C . TRP A 1 177 ? -4.937 -10.906 -13.718 1.00 94.19 177 TRP A C 1
ATOM 1339 O O . TRP A 1 177 ? -5.873 -11.694 -13.818 1.00 94.19 177 TRP A O 1
ATOM 1349 N N . LEU A 1 178 ? -5.089 -9.696 -13.162 1.00 95.31 178 LEU A N 1
ATOM 1350 C CA . LEU A 1 178 ? -6.363 -9.250 -12.576 1.00 95.31 178 LEU A CA 1
ATOM 1351 C C . LEU A 1 178 ? -7.524 -9.293 -13.578 1.00 95.31 178 LEU A C 1
ATOM 1353 O O . LEU A 1 178 ? -8.641 -9.646 -13.218 1.00 95.31 178 LEU A O 1
ATOM 1357 N N . ARG A 1 179 ? -7.275 -8.933 -14.842 1.00 95.38 179 ARG A N 1
ATOM 1358 C CA . ARG A 1 179 ? -8.294 -9.005 -15.898 1.00 95.38 179 ARG A CA 1
ATOM 1359 C C . ARG A 1 179 ? -8.654 -10.431 -16.293 1.00 95.38 179 ARG A C 1
ATOM 1361 O O . ARG A 1 179 ? -9.780 -10.636 -16.721 1.00 95.38 179 ARG A O 1
ATOM 1368 N N . ALA A 1 180 ? -7.712 -11.367 -16.208 1.00 97.00 180 ALA A N 1
ATOM 1369 C CA . ALA A 1 180 ? -7.951 -12.770 -16.528 1.00 97.00 180 ALA A CA 1
ATOM 1370 C C . ALA A 1 180 ? -8.784 -13.477 -15.447 1.00 97.00 180 ALA A C 1
ATOM 1372 O O . ALA A 1 180 ? -9.568 -14.358 -15.778 1.00 97.00 180 ALA A O 1
ATOM 1373 N N . GLU A 1 181 ? -8.631 -13.071 -14.183 1.00 96.31 181 GLU A N 1
ATOM 1374 C CA . GLU A 1 181 ? -9.383 -13.621 -13.045 1.00 96.31 181 GLU A CA 1
ATOM 1375 C C . GLU A 1 181 ? -10.773 -12.981 -12.879 1.00 96.31 181 GLU A C 1
ATOM 1377 O O . GLU A 1 181 ? -11.667 -13.549 -12.257 1.00 96.31 181 GLU A O 1
ATOM 1382 N N . ALA A 1 182 ? -10.970 -11.778 -13.421 1.00 96.00 182 ALA A N 1
ATOM 1383 C CA . ALA A 1 182 ? -12.214 -11.040 -13.268 1.00 96.00 182 ALA A CA 1
ATOM 1384 C C . ALA A 1 182 ? -13.283 -11.459 -14.288 1.00 96.00 182 ALA A C 1
ATOM 1386 O O . ALA A 1 182 ? -13.032 -11.549 -15.490 1.00 96.00 182 ALA A O 1
ATOM 1387 N N . GLU A 1 183 ? -14.527 -11.570 -13.824 1.00 96.00 183 GLU A N 1
ATOM 1388 C CA . GLU A 1 183 ? -15.696 -11.551 -14.701 1.00 96.00 183 GLU A CA 1
ATOM 1389 C C . GLU A 1 183 ? -15.972 -10.102 -15.136 1.00 96.00 183 GLU A C 1
ATOM 1391 O O . GLU A 1 183 ? -16.355 -9.252 -14.330 1.00 96.00 183 GLU A O 1
ATOM 1396 N N . ILE A 1 184 ? -15.737 -9.794 -16.416 1.00 93.88 184 ILE A N 1
ATOM 1397 C CA . ILE A 1 184 ? -15.917 -8.447 -16.972 1.00 93.88 184 ILE A CA 1
ATOM 1398 C C . ILE A 1 184 ? -17.019 -8.480 -18.029 1.00 93.88 184 ILE A C 1
ATOM 1400 O O . ILE A 1 184 ? -16.795 -8.910 -19.159 1.00 93.88 184 ILE A O 1
ATOM 1404 N N . VAL A 1 185 ? -18.191 -7.951 -17.677 1.00 94.88 185 VAL A N 1
ATOM 1405 C CA . VAL A 1 185 ? -19.296 -7.713 -18.615 1.00 94.88 185 VAL A CA 1
ATOM 1406 C C . VAL A 1 185 ? -19.231 -6.268 -19.110 1.00 94.88 185 VAL A C 1
ATOM 1408 O O . VAL A 1 185 ? -19.124 -5.333 -18.314 1.00 94.88 185 VAL A O 1
ATOM 1411 N N . ARG A 1 186 ? -19.278 -6.070 -20.431 1.00 92.69 186 ARG A N 1
ATOM 1412 C CA . ARG A 1 186 ? -19.278 -4.744 -21.068 1.00 92.69 186 ARG A CA 1
ATOM 1413 C C . ARG A 1 186 ? -20.660 -4.428 -21.617 1.00 92.69 186 ARG A C 1
ATOM 1415 O O . ARG A 1 186 ? -21.395 -5.317 -22.033 1.00 92.69 186 ARG A O 1
ATOM 1422 N N . ALA A 1 187 ? -21.009 -3.146 -21.603 1.00 91.81 187 ALA A N 1
ATOM 1423 C CA . ALA A 1 187 ? -22.228 -2.687 -22.244 1.00 91.81 187 ALA A CA 1
ATOM 1424 C C . ALA A 1 187 ? -22.069 -2.796 -23.779 1.00 91.81 187 ALA A C 1
ATOM 1426 O O . ALA A 1 187 ? -21.010 -2.399 -24.286 1.00 91.81 187 ALA A O 1
ATOM 1427 N N . PRO A 1 188 ? -23.078 -3.295 -24.523 1.00 89.38 188 PRO A N 1
ATOM 1428 C CA . PRO A 1 188 ? -22.979 -3.526 -25.969 1.00 89.38 188 PRO A CA 1
ATOM 1429 C C . PRO A 1 188 ? -22.595 -2.277 -26.773 1.00 89.38 188 PRO A C 1
ATOM 1431 O O . PRO A 1 188 ? -22.022 -2.362 -27.857 1.00 89.38 188 PRO A O 1
ATOM 1434 N N . GLU A 1 189 ? -22.899 -1.087 -26.256 1.00 91.06 189 GLU A N 1
ATOM 1435 C CA . GLU A 1 189 ? -22.634 0.181 -26.932 1.00 91.06 189 GLU A CA 1
ATOM 1436 C C . GLU A 1 189 ? -21.138 0.530 -26.998 1.00 91.06 189 GLU A C 1
ATOM 1438 O O . GLU A 1 189 ? -20.757 1.377 -27.807 1.00 91.06 189 GLU A O 1
ATOM 1443 N N . VAL A 1 190 ? -20.301 -0.113 -26.174 1.00 85.06 190 VAL A N 1
ATOM 1444 C CA . VAL A 1 190 ? -18.860 0.172 -26.024 1.00 85.06 190 VAL A CA 1
ATOM 1445 C C . VAL A 1 190 ? -17.983 -0.842 -26.783 1.00 85.06 190 VAL A C 1
ATOM 1447 O O . VAL A 1 190 ? -16.762 -0.731 -26.770 1.00 85.06 190 VAL A O 1
ATOM 1450 N N . GLU A 1 191 ? -18.579 -1.825 -27.466 1.00 70.62 191 GLU A N 1
ATOM 1451 C CA . GLU A 1 191 ? -17.865 -2.893 -28.195 1.00 70.62 191 GLU A CA 1
ATOM 1452 C C . GLU A 1 191 ? -17.634 -2.597 -29.693 1.00 70.62 191 GLU A C 1
ATOM 1454 O O . GLU A 1 191 ? -17.234 -3.489 -30.441 1.00 70.62 191 GLU A O 1
ATOM 1459 N N . ARG A 1 192 ? -17.886 -1.358 -30.141 1.00 54.34 192 ARG A N 1
ATOM 1460 C CA . ARG A 1 192 ? -17.702 -0.924 -31.538 1.00 54.34 192 ARG A CA 1
ATOM 1461 C C . ARG A 1 192 ? -16.301 -0.414 -31.852 1.00 54.34 192 ARG A C 1
ATOM 1463 O O . ARG A 1 192 ? -15.737 0.320 -31.012 1.00 54.34 192 ARG A O 1
#

Sequence (192 aa):
MSADRRAVILLALGSLVGLCLGSLSALGGKGPAGRLPADAVAVVNGAPIRTEDYRRAVAMLAGDKRNPLTEADRTHVLDRLIEEELLVQAAVSEGLVDHDRAVRQTITRAMLAAIVTDSASARPSREELRAFHADNTALFEQIGETRPPAFEEIHSRVEAVYLQRAKDTALRQYLAWLRAEAEIVRAPEVER

Radius of gyration: 28.76 Å; chains: 1; bounding box: 91×45×62 Å

pLDDT: mean 85.38, std 14.13, range [41.84, 98.44]

Secondary structure (DSSP, 8-state):
--HHHHHHHHHHHHHHHHHHHHHHHHS----S-----TTEEEEETTEEEEHHHHHHHHHHHHHH-SSPPPHHHHHHHHHHHHHHHHHHHHHHHTTHHHH-HHHHHHHHHHHHHHHHHHHHSSPPPHHHHHHHHHHTHHHHHTTSSSSPPPHHHHHHHHHHHHHHHHHHHHHHHHHHHHHHHS-----GGG--

Foldseek 3Di:
DPPVVVVVVVVVVVVVVVCVVVVVVVPPDPDDLPDQDPQAPDAAPNRGHGPVNLVVQLVVVCVVDPDDDDVVNSVVSVVVSNVVVVVVVVCVVVVCCPPPPVNVVVVVVVVLVVLLVVLLPDQDDLVNLQVQCVVPVVVQVVPDDPGRDDCVVCVVVSSVVVSVVSSVVSVVVVVVVVVVPDDDDDDPVPPD